Protein AF-A0A2E4QDL2-F1 (afdb_monomer_lite)

Secondary structure (DSSP, 8-state):
---------HHHHHHHHHHHHHHHHHHHHTT-SS-TTHHHHHHHHHHHHHHHHHHHHSPEEEEEE--TT--S-HHHHHHHHHHHHHHH--S-EEEEESSHHHHHHHHHHHHHS-TT----EEE--SS--SSSEEEESSPPS---TTPEEEEESSS------SEEEEEE-S-HHHHHHHHHHHHHHHHTT-EEEEE--HHHHS--

Sequence (204 aa):
MIDTTVRDNSSSRASIFNKYWRSINTLVTLKVSQKNMTYKLYYVIFINKLQSFNELMSKRVDFFIQPDHFEQTFHTFGCHVIAFLFDQTIRPMVVLCTNDDVAKQLDQSLWLFSPHRLIPHDHSNLSQTKTPIRITTQHPESIHSDVLVVNYNNSVFDSTASHVAEIISNQESDKLSARQRYRSYQTSQSTIETHTDVREIIPA

pLDDT: mean 77.86, std 19.93, range [28.34, 97.19]

Foldseek 3Di:
DDDDPPPDCVVVVVVVVVVVVVVVVVVVVVPPPDDPDPVVVVVVVVVVVVVVVVQVQFAAEEEEEEAPPPPDDLLLVVLLQLQLVVVVDPFQEEEAAQDPVSLVVSVVCNPPSDPPDDQFEDADPDPDDPHSYYYYNDDPPADDQRYEYEYNDLDQDDHPHSHYYYRAYPDVVSVVSVVVNVVVSVVRRHHYHYDHDCCSRDPD

Structure (mmCIF, N/CA/C/O backbone):
data_AF-A0A2E4QDL2-F1
#
_entry.id   AF-A0A2E4QDL2-F1
#
loop_
_atom_site.group_PDB
_atom_site.id
_atom_site.type_symbol
_atom_site.label_atom_id
_atom_site.label_alt_id
_atom_site.label_comp_id
_atom_site.label_asym_id
_atom_site.label_entity_id
_atom_site.label_seq_id
_atom_site.pdbx_PDB_ins_code
_atom_site.Cartn_x
_atom_site.Cartn_y
_atom_site.Cartn_z
_atom_site.occupancy
_atom_site.B_iso_or_equiv
_atom_site.auth_seq_id
_atom_site.auth_comp_id
_atom_site.auth_asym_id
_atom_site.auth_atom_id
_atom_site.pdbx_PDB_model_num
ATOM 1 N N . MET A 1 1 ? 34.116 5.218 23.425 1.00 38.69 1 MET A N 1
ATOM 2 C CA . MET A 1 1 ? 34.363 6.474 22.679 1.00 38.69 1 MET A CA 1
ATOM 3 C C . MET A 1 1 ? 34.000 6.164 21.237 1.00 38.69 1 MET A C 1
ATOM 5 O O . MET A 1 1 ? 34.666 5.322 20.668 1.00 38.69 1 MET A O 1
ATOM 9 N N . ILE A 1 2 ? 32.916 6.647 20.636 1.00 30.19 2 ILE A N 1
ATOM 10 C CA . ILE A 1 2 ? 32.249 7.951 20.729 1.00 30.19 2 ILE A CA 1
ATOM 11 C C . ILE A 1 2 ? 30.719 7.765 20.770 1.00 30.19 2 ILE A C 1
ATOM 13 O O . ILE A 1 2 ? 30.180 6.766 20.312 1.00 30.19 2 ILE A O 1
ATOM 17 N N . ASP A 1 3 ? 30.106 8.755 21.403 1.00 28.34 3 ASP A N 1
ATOM 18 C CA . ASP A 1 3 ? 28.723 9.019 21.789 1.00 28.34 3 ASP A CA 1
ATOM 19 C C . ASP A 1 3 ? 27.731 9.129 20.605 1.00 28.34 3 ASP A C 1
ATOM 21 O O . ASP A 1 3 ? 27.995 9.847 19.639 1.00 28.34 3 ASP A O 1
ATOM 25 N N . THR A 1 4 ? 26.573 8.462 20.688 1.00 31.44 4 THR A N 1
ATOM 26 C CA . THR A 1 4 ? 25.417 8.660 19.791 1.00 31.44 4 THR A CA 1
ATOM 27 C C . THR A 1 4 ? 24.292 9.344 20.560 1.00 31.44 4 THR A C 1
ATOM 29 O O . THR A 1 4 ? 23.388 8.692 21.084 1.00 31.44 4 THR A O 1
ATOM 32 N N . THR A 1 5 ? 24.309 10.674 20.602 1.00 32.94 5 THR A N 1
ATOM 33 C CA . THR A 1 5 ? 23.147 11.458 21.027 1.00 32.94 5 THR A CA 1
ATOM 34 C C . THR A 1 5 ? 22.217 11.682 19.836 1.00 32.94 5 THR A C 1
ATOM 36 O O . THR A 1 5 ? 22.291 12.682 19.125 1.00 32.94 5 THR A O 1
ATOM 39 N N . VAL A 1 6 ? 21.290 10.746 19.623 1.00 35.81 6 VAL A N 1
ATOM 40 C CA . VAL A 1 6 ? 20.069 11.031 18.858 1.00 35.81 6 VAL A CA 1
ATOM 41 C C . VAL A 1 6 ? 19.239 11.987 19.714 1.00 35.81 6 VAL A C 1
ATOM 43 O O . VAL A 1 6 ? 18.683 11.606 20.741 1.00 35.81 6 VAL A O 1
ATOM 46 N N . ARG A 1 7 ? 19.216 13.270 19.334 1.00 32.22 7 ARG A N 1
ATOM 47 C CA . ARG A 1 7 ? 18.346 14.277 19.952 1.00 32.22 7 ARG A CA 1
ATOM 48 C C . ARG A 1 7 ? 16.891 13.902 19.693 1.00 32.22 7 ARG A C 1
ATOM 50 O O . ARG A 1 7 ? 16.372 14.083 18.595 1.00 32.22 7 ARG A O 1
ATOM 57 N N . ASP A 1 8 ? 16.253 13.415 20.744 1.00 38.06 8 ASP A N 1
ATOM 58 C CA . ASP A 1 8 ? 14.830 13.136 20.813 1.00 38.06 8 ASP A CA 1
ATOM 59 C C . ASP A 1 8 ? 14.020 14.440 20.666 1.00 38.06 8 ASP A C 1
ATOM 61 O O . ASP A 1 8 ? 13.904 15.257 21.582 1.00 38.06 8 ASP A O 1
ATOM 65 N N . ASN A 1 9 ? 13.505 14.674 19.458 1.00 39.91 9 ASN A N 1
ATOM 66 C CA . ASN A 1 9 ? 12.744 15.874 19.094 1.00 39.91 9 ASN A CA 1
ATOM 67 C C . ASN A 1 9 ? 11.235 15.730 19.410 1.00 39.91 9 ASN A C 1
ATOM 69 O O . ASN A 1 9 ? 10.458 16.666 19.197 1.00 39.91 9 ASN A O 1
ATOM 73 N N . SER A 1 10 ? 10.812 14.571 19.934 1.00 39.09 10 SER A N 1
ATOM 74 C CA . SER A 1 10 ? 9.425 14.274 20.327 1.00 39.09 10 SER A CA 1
ATOM 75 C C . SER A 1 10 ? 9.009 15.021 21.606 1.00 39.09 10 SER A C 1
ATOM 77 O O . SER A 1 10 ? 7.897 15.550 21.701 1.00 39.09 10 SER A O 1
ATOM 79 N N . SER A 1 11 ? 9.957 15.187 22.535 1.00 38.94 11 SER A N 1
ATOM 80 C CA . SER A 1 11 ? 9.822 15.941 23.789 1.00 38.94 11 SER A CA 1
ATOM 81 C C . SER A 1 11 ? 9.494 17.425 23.562 1.00 38.94 11 SER A C 1
ATOM 83 O O . SER A 1 11 ? 8.686 18.021 24.280 1.00 38.94 11 SER A O 1
ATOM 85 N N . SER A 1 12 ? 10.049 18.022 22.502 1.00 45.06 12 SER A N 1
ATOM 86 C CA . SER A 1 12 ? 9.891 19.450 22.207 1.00 45.06 12 SER A CA 1
ATOM 87 C C . SER A 1 12 ? 8.471 19.796 21.736 1.00 45.06 12 SER A C 1
ATOM 89 O O . SER A 1 12 ? 7.871 20.762 22.208 1.00 45.06 12 SER A O 1
ATOM 91 N N . ARG A 1 13 ? 7.865 18.960 20.879 1.00 43.53 13 ARG A N 1
ATOM 92 C CA . ARG A 1 13 ? 6.494 19.171 20.373 1.00 43.53 13 ARG A CA 1
ATOM 93 C C . ARG A 1 13 ? 5.428 18.942 21.442 1.00 43.53 13 ARG A C 1
ATOM 95 O O . ARG A 1 13 ? 4.515 19.757 21.561 1.00 43.53 13 ARG A O 1
ATOM 102 N N . ALA A 1 14 ? 5.579 17.897 22.257 1.00 43.06 14 ALA A N 1
ATOM 103 C CA . ALA A 1 14 ? 4.693 17.644 23.391 1.00 43.06 14 ALA A CA 1
ATOM 104 C C . ALA A 1 14 ? 4.784 18.765 24.443 1.00 43.06 14 ALA A C 1
ATOM 106 O O . ALA A 1 14 ? 3.762 19.212 24.957 1.00 43.06 14 ALA A O 1
ATOM 107 N N . SER A 1 15 ? 5.988 19.284 24.709 1.0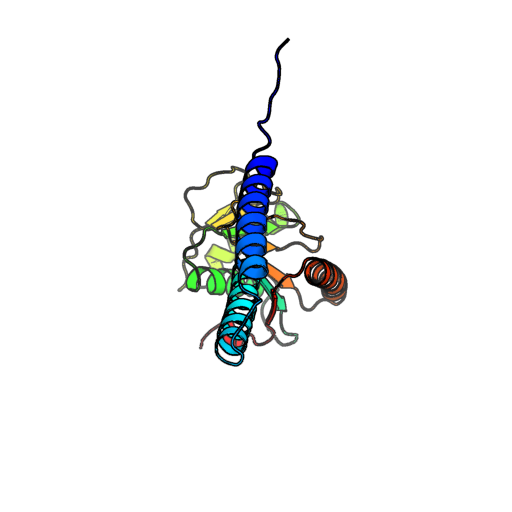0 38.84 15 SER A N 1
ATOM 108 C CA . SER A 1 15 ? 6.226 20.416 25.617 1.00 38.84 15 SER A CA 1
ATOM 109 C C . SER A 1 15 ? 5.580 21.717 25.127 1.00 38.84 15 SER A C 1
ATOM 111 O O . SER A 1 15 ? 4.893 22.399 25.892 1.00 38.84 15 SER A O 1
ATOM 113 N N . ILE A 1 16 ? 5.724 22.037 23.835 1.00 48.47 16 ILE A N 1
ATOM 114 C CA . ILE A 1 16 ? 5.094 23.214 23.223 1.00 48.47 16 ILE A CA 1
ATOM 115 C C . ILE A 1 16 ? 3.567 23.074 23.266 1.00 48.47 16 ILE A C 1
ATOM 117 O O . ILE A 1 16 ? 2.892 23.986 23.740 1.00 48.47 16 ILE A O 1
ATOM 121 N N . PHE A 1 17 ? 3.017 21.921 22.876 1.00 48.84 17 PHE A N 1
ATOM 122 C CA . PHE A 1 17 ? 1.576 21.663 22.925 1.00 48.84 17 PHE A CA 1
ATOM 123 C C . PHE A 1 17 ? 1.017 21.782 24.351 1.00 48.84 17 PHE A C 1
ATOM 125 O O . PHE A 1 17 ? 0.007 22.446 24.568 1.00 48.84 17 PHE A O 1
ATOM 13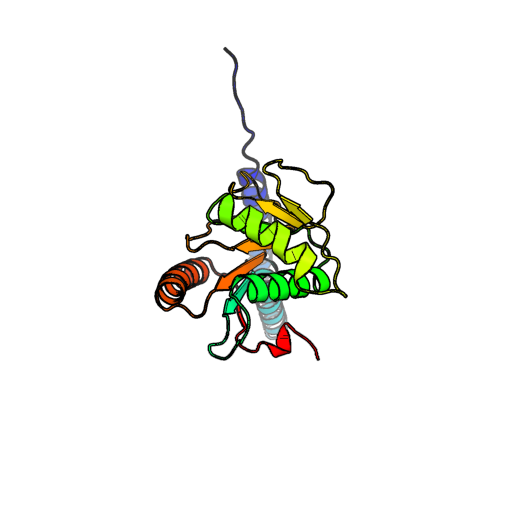2 N N . ASN A 1 18 ? 1.716 21.234 25.349 1.00 45.94 18 ASN A N 1
ATOM 133 C CA . ASN A 1 18 ? 1.300 21.282 26.753 1.00 45.94 18 ASN A CA 1
ATOM 134 C C . ASN A 1 18 ? 1.398 22.707 27.340 1.00 45.94 18 ASN A C 1
ATOM 136 O O . ASN A 1 18 ? 0.554 23.120 28.138 1.00 45.94 18 ASN A O 1
ATOM 140 N N . LYS A 1 19 ? 2.378 23.508 26.896 1.00 44.03 19 LYS A N 1
ATOM 141 C CA . LYS A 1 19 ? 2.501 24.932 27.251 1.00 44.03 19 LYS A CA 1
ATOM 142 C C . LYS A 1 19 ? 1.355 25.761 26.660 1.00 44.03 19 LYS A C 1
ATOM 144 O O . LYS A 1 19 ? 0.732 26.530 27.388 1.00 44.03 19 LYS A O 1
ATOM 149 N N . TYR A 1 20 ? 1.026 25.555 25.384 1.00 49.25 20 TYR A N 1
ATOM 150 C CA . TYR A 1 20 ? -0.114 26.208 24.730 1.00 49.25 20 TYR A CA 1
ATOM 151 C C . TYR A 1 20 ? -1.456 25.775 25.344 1.00 49.25 20 TYR A C 1
ATOM 153 O O . TYR A 1 20 ? -2.298 26.623 25.635 1.00 49.25 20 TYR A O 1
ATOM 161 N N . TRP A 1 21 ? -1.631 24.485 25.641 1.00 47.53 21 TRP A N 1
ATOM 162 C CA . TRP A 1 21 ? -2.839 23.932 26.260 1.00 47.53 21 TRP A CA 1
ATOM 163 C C . TRP A 1 21 ? -3.093 24.483 27.671 1.00 47.53 21 TRP A C 1
ATOM 165 O O . TRP A 1 21 ? -4.219 24.851 28.012 1.00 47.53 21 TRP A O 1
ATOM 175 N N . ARG A 1 22 ? -2.040 24.629 28.486 1.00 44.25 22 ARG A N 1
ATOM 176 C CA . ARG A 1 22 ? -2.130 25.251 29.819 1.00 44.25 22 ARG A CA 1
ATOM 177 C C . ARG A 1 22 ? -2.457 26.742 29.753 1.00 44.25 22 ARG A C 1
ATOM 179 O O . ARG A 1 22 ? -3.252 27.216 30.565 1.00 44.25 22 ARG A O 1
ATOM 186 N N . SER A 1 23 ? -1.914 27.474 28.779 1.00 47.88 23 SER A N 1
ATOM 187 C CA . SER A 1 23 ? -2.257 28.887 28.570 1.00 47.88 23 SER A CA 1
ATOM 188 C C . SER A 1 23 ? -3.707 29.071 28.111 1.00 47.88 23 SER A C 1
ATOM 190 O O . SER A 1 23 ? -4.383 29.972 28.603 1.00 47.88 23 SER A O 1
ATOM 192 N N . ILE A 1 24 ? -4.218 28.187 27.247 1.00 50.59 24 ILE A N 1
ATOM 193 C CA . ILE A 1 24 ? -5.619 28.208 26.801 1.00 50.59 24 ILE A CA 1
ATOM 194 C C . ILE A 1 24 ? -6.565 27.883 27.967 1.00 50.59 24 ILE A C 1
ATOM 196 O O . ILE A 1 24 ? -7.507 28.634 28.206 1.00 50.59 24 ILE A O 1
ATOM 200 N N . ASN A 1 25 ? -6.283 26.845 28.762 1.00 46.19 25 ASN A N 1
ATOM 201 C CA . ASN A 1 25 ? -7.122 26.496 29.916 1.00 46.19 25 ASN A CA 1
ATOM 202 C C . ASN A 1 25 ? -7.128 27.576 31.006 1.00 46.19 25 ASN A C 1
ATOM 204 O O . ASN A 1 25 ? -8.178 27.838 31.593 1.00 46.19 25 ASN A O 1
ATOM 208 N N . THR A 1 26 ? -5.997 28.249 31.243 1.00 43.94 26 THR A N 1
ATOM 209 C CA . THR A 1 26 ? -5.911 29.367 32.203 1.00 43.94 26 THR A CA 1
ATOM 210 C C . THR A 1 26 ? -6.718 30.585 31.730 1.00 43.94 26 THR A C 1
ATOM 212 O O . THR A 1 26 ? -7.398 31.230 32.526 1.00 43.94 26 THR A O 1
ATOM 215 N N . LEU A 1 27 ? -6.716 30.878 30.424 1.00 42.22 27 LEU A N 1
ATOM 216 C CA . LEU A 1 27 ? -7.515 31.968 29.845 1.00 42.22 27 LEU A CA 1
ATOM 217 C C . LEU A 1 27 ? -9.021 31.657 29.822 1.00 42.22 27 LEU A C 1
ATOM 219 O O . LEU A 1 27 ? -9.832 32.569 29.980 1.00 42.22 27 LEU A O 1
ATOM 223 N N . VAL A 1 28 ? -9.397 30.383 29.664 1.00 46.72 28 VAL A N 1
ATOM 224 C CA . VAL A 1 28 ? -10.799 29.932 29.684 1.00 46.72 28 VAL A CA 1
ATOM 225 C C . VAL A 1 28 ? -11.367 29.909 31.108 1.00 46.72 28 VAL A C 1
ATOM 227 O O . VAL A 1 28 ? -12.524 30.270 31.297 1.00 46.72 28 VAL A O 1
ATOM 230 N N . THR A 1 29 ? -10.569 29.568 32.126 1.00 44.66 29 THR A N 1
ATOM 231 C CA . THR A 1 29 ? -11.033 29.535 33.530 1.00 44.66 29 THR A CA 1
ATOM 232 C C . THR A 1 29 ? -11.130 30.918 34.183 1.00 44.66 29 THR A C 1
ATOM 234 O O . THR A 1 29 ? -12.033 31.140 34.989 1.00 44.66 29 THR A O 1
ATOM 237 N N . LEU A 1 30 ? -10.292 31.891 33.803 1.00 40.47 30 LEU A N 1
ATOM 238 C CA . LEU A 1 30 ? -10.286 33.229 34.423 1.00 40.47 30 LEU A CA 1
ATOM 239 C C . LEU A 1 30 ? -11.419 34.178 33.975 1.00 40.47 30 LEU A C 1
ATOM 241 O O . LEU A 1 30 ? -11.526 35.282 34.503 1.00 40.47 30 LEU A O 1
ATOM 245 N N . LYS A 1 31 ? -12.299 33.774 33.049 1.00 41.91 31 LYS A N 1
ATOM 246 C CA . LYS A 1 31 ? -13.436 34.598 32.575 1.00 41.91 31 LYS A CA 1
ATOM 247 C C . LYS A 1 31 ? -14.817 33.952 32.749 1.00 41.91 31 LYS A C 1
ATOM 249 O O . LYS A 1 31 ? -15.776 34.372 32.113 1.00 41.91 31 LYS A O 1
ATOM 254 N N . VAL A 1 32 ? -14.947 32.967 33.644 1.00 47.06 32 VAL A N 1
ATOM 255 C CA . VAL A 1 32 ? -16.237 32.297 33.937 1.00 47.06 32 VAL A CA 1
ATOM 256 C C . VAL A 1 32 ? -17.120 33.091 34.921 1.00 47.06 32 VAL A C 1
ATOM 258 O O . VAL A 1 32 ? -18.265 32.725 35.172 1.00 47.06 32 VAL A O 1
ATOM 261 N N . SER A 1 33 ? -16.664 34.241 35.427 1.00 48.03 33 SER A N 1
ATOM 262 C CA . SER A 1 33 ? -17.523 35.134 36.210 1.00 48.03 33 SER A CA 1
ATOM 263 C C . SER A 1 33 ? -18.179 36.190 35.309 1.00 48.03 33 SER A C 1
ATOM 265 O O . SER A 1 33 ? -17.583 37.212 34.988 1.00 48.03 33 SER A O 1
ATOM 267 N N . GLN A 1 34 ? -19.439 35.915 34.957 1.00 48.53 34 GLN A N 1
ATOM 268 C CA . GLN A 1 34 ? -20.465 36.794 34.368 1.00 48.53 34 GLN A CA 1
ATOM 269 C C . GLN A 1 34 ? -20.678 36.806 32.831 1.00 48.53 34 GLN A C 1
ATOM 271 O O . GLN A 1 34 ? -19.798 37.105 32.028 1.00 48.53 34 GLN A O 1
ATOM 276 N N . LYS A 1 35 ? -21.972 36.627 32.493 1.00 46.16 35 LYS A N 1
ATOM 277 C CA . LYS A 1 35 ? -22.723 36.827 31.229 1.00 46.16 35 LYS A CA 1
ATOM 278 C C . LYS A 1 35 ? -22.873 35.642 30.264 1.00 46.16 35 LYS A C 1
ATOM 280 O O . LYS A 1 35 ? -22.145 35.473 29.299 1.00 46.16 35 LYS A O 1
ATOM 285 N N . ASN A 1 36 ? -23.947 34.893 30.518 1.00 58.47 36 ASN A N 1
ATOM 286 C CA . ASN A 1 36 ? -24.525 33.799 29.740 1.00 58.47 36 ASN A CA 1
ATOM 287 C C . ASN A 1 36 ? -24.893 34.159 28.283 1.00 58.47 36 ASN A C 1
ATOM 289 O O . ASN A 1 36 ? -25.328 35.268 27.989 1.00 58.47 36 ASN A O 1
ATOM 293 N N . MET A 1 37 ? -24.805 33.136 27.422 1.00 46.81 37 MET A N 1
ATOM 294 C CA . MET A 1 37 ? -25.211 33.016 26.007 1.00 46.81 37 MET A CA 1
ATOM 295 C C . MET A 1 37 ? -24.099 33.165 24.953 1.00 46.81 37 MET A C 1
ATOM 297 O O . MET A 1 37 ? -23.938 32.248 24.150 1.00 46.81 37 MET A O 1
ATOM 301 N N . THR A 1 38 ? -23.249 34.196 24.987 1.00 52.22 38 THR A N 1
ATOM 302 C CA . THR A 1 38 ? -22.128 34.309 24.024 1.00 52.22 38 THR A CA 1
ATOM 303 C C . THR A 1 38 ? -21.064 33.231 24.248 1.00 52.22 38 THR A C 1
ATOM 305 O O . THR A 1 38 ? -20.634 32.592 23.292 1.00 52.22 38 THR A O 1
ATOM 308 N N . TYR A 1 39 ? -20.704 32.927 25.500 1.00 56.44 39 TYR A N 1
ATOM 309 C CA . TYR A 1 39 ? -19.729 31.869 25.815 1.00 56.44 39 TYR A CA 1
ATOM 310 C C . TYR A 1 39 ? -20.188 30.471 25.409 1.00 56.44 39 TYR A C 1
ATOM 312 O O . TYR A 1 39 ? -19.356 29.647 25.052 1.00 56.44 39 TYR A O 1
ATOM 320 N N . LYS A 1 40 ? -21.501 30.202 25.416 1.00 56.53 40 LYS A N 1
ATOM 321 C CA . LYS A 1 40 ? -22.041 28.910 24.973 1.00 56.53 40 LYS A CA 1
ATOM 322 C C . LYS A 1 40 ? -21.824 28.728 23.469 1.00 56.53 40 LYS A C 1
ATOM 324 O O . LYS A 1 40 ? -21.422 27.652 23.044 1.00 56.53 40 LYS A O 1
ATOM 329 N N . LEU A 1 41 ? -22.000 29.796 22.686 1.00 55.09 41 LEU A N 1
ATOM 330 C CA . LEU A 1 41 ? -21.714 29.794 21.252 1.00 55.09 41 LEU A CA 1
ATOM 331 C C . LEU A 1 41 ? -20.205 29.695 20.970 1.00 55.09 41 LEU A C 1
ATOM 333 O O . LEU A 1 41 ? -19.799 28.857 20.172 1.00 55.09 41 LEU A O 1
ATOM 337 N N . TYR A 1 42 ? -19.361 30.465 21.671 1.00 64.75 42 TYR A N 1
ATOM 338 C CA . TYR A 1 42 ? -17.899 30.359 21.538 1.00 64.75 42 TYR A CA 1
ATOM 339 C C . TYR A 1 42 ? -17.366 28.981 21.944 1.00 64.75 42 TYR A C 1
ATOM 341 O O . TYR A 1 42 ? -16.477 28.465 21.277 1.00 64.75 42 TYR A O 1
ATOM 349 N N . TYR A 1 43 ? -17.916 28.371 22.996 1.00 65.31 43 TYR A N 1
ATOM 350 C CA . TYR A 1 43 ? -17.536 27.035 23.449 1.00 65.31 43 TYR A CA 1
ATOM 351 C C . TYR A 1 43 ? -17.929 25.962 22.433 1.00 65.31 43 TYR A C 1
ATOM 353 O O . TYR A 1 43 ? -17.101 25.131 22.089 1.00 65.31 43 TYR A O 1
ATOM 361 N N . VAL A 1 44 ? -19.147 26.013 21.882 1.00 67.81 44 VAL A N 1
ATOM 362 C CA . VAL A 1 44 ? -19.577 25.080 20.826 1.00 67.81 44 VAL A CA 1
ATOM 363 C C . VAL A 1 44 ? -18.724 25.245 19.564 1.00 67.81 44 VAL A C 1
ATOM 365 O O . VAL A 1 44 ? -18.251 24.253 19.020 1.00 67.81 44 VAL A O 1
ATOM 368 N N . ILE A 1 45 ? -18.448 26.481 19.134 1.00 66.62 45 ILE A N 1
ATOM 369 C CA . ILE A 1 45 ? -17.545 26.744 18.001 1.00 66.62 45 ILE A CA 1
ATOM 370 C C . ILE A 1 45 ? -16.132 26.229 18.303 1.00 66.62 45 ILE A C 1
ATOM 372 O O . ILE A 1 45 ? -15.504 25.646 17.428 1.00 66.62 45 ILE A O 1
ATOM 376 N N . PHE A 1 46 ? -15.629 26.412 19.525 1.00 71.88 46 PHE A N 1
ATOM 377 C CA . PHE A 1 46 ? -14.307 25.944 19.939 1.00 71.88 46 PHE A CA 1
ATOM 378 C C . PHE A 1 46 ? -14.214 24.415 19.990 1.00 71.88 46 PHE A C 1
ATOM 380 O O . PHE A 1 46 ? -13.242 23.871 19.481 1.00 71.88 46 PHE A O 1
ATOM 387 N N . ILE A 1 47 ? -15.222 23.722 20.528 1.00 70.19 47 ILE A N 1
ATOM 388 C CA . ILE A 1 47 ? -15.296 22.254 20.529 1.00 70.19 47 ILE A CA 1
ATOM 389 C C . ILE A 1 47 ? -15.401 21.717 19.102 1.00 70.19 47 ILE A C 1
ATOM 391 O O . ILE A 1 47 ? -14.633 20.831 18.747 1.00 70.19 47 ILE A O 1
ATOM 395 N N . ASN A 1 48 ? -16.249 22.302 18.253 1.00 64.88 48 ASN A N 1
ATOM 396 C CA . ASN A 1 48 ? -16.331 21.912 16.844 1.00 64.88 48 ASN A CA 1
ATOM 397 C C . ASN A 1 48 ? -15.000 22.155 16.124 1.00 64.88 48 ASN A C 1
ATOM 399 O O . ASN A 1 48 ? -14.535 21.299 15.386 1.00 64.88 48 ASN A O 1
ATOM 403 N N . LYS A 1 49 ? -14.335 23.286 16.386 1.00 58.62 49 LYS A N 1
ATOM 404 C CA . LYS A 1 49 ? -13.031 23.601 15.791 1.00 58.62 49 LYS A CA 1
ATOM 405 C C . LYS A 1 49 ? -11.922 22.683 16.307 1.00 58.62 49 LYS A C 1
ATOM 407 O O . LYS A 1 49 ? -11.036 22.345 15.536 1.00 58.62 49 LYS A O 1
ATOM 412 N N . LEU A 1 50 ? -11.974 22.261 17.571 1.00 63.81 50 LEU A N 1
ATOM 413 C CA . LEU A 1 50 ? -11.084 21.245 18.141 1.00 63.81 50 LEU A CA 1
ATOM 414 C C . LEU A 1 50 ? -11.346 19.858 17.554 1.00 63.81 50 LEU A C 1
ATOM 416 O O . LEU A 1 50 ? -10.397 19.130 17.295 1.00 63.81 50 LEU A O 1
ATOM 420 N N . GLN A 1 51 ? -12.606 19.501 17.322 1.00 59.47 51 GLN A N 1
ATOM 421 C CA . GLN A 1 51 ? -12.979 18.222 16.731 1.00 59.47 51 GLN A CA 1
ATOM 422 C C . GLN A 1 51 ? -12.572 18.157 15.256 1.00 59.47 51 GLN A C 1
ATOM 424 O O . GLN A 1 51 ? -11.866 17.230 14.879 1.00 59.47 51 GLN A O 1
ATOM 429 N N . SER A 1 52 ? -12.854 19.201 14.470 1.00 55.94 52 SER A N 1
ATOM 430 C CA . SER A 1 52 ? -12.342 19.338 13.100 1.00 55.94 52 SER A CA 1
ATOM 431 C C . SER A 1 52 ? -10.813 19.396 13.049 1.00 55.94 52 SER A C 1
ATOM 433 O O . SER A 1 52 ? -10.208 18.895 12.109 1.00 55.94 52 SER A O 1
ATOM 435 N N . PHE A 1 53 ? -10.157 19.993 14.051 1.00 59.03 53 PHE A N 1
ATOM 436 C CA . PHE A 1 53 ? -8.695 19.992 14.141 1.00 59.03 53 PHE A CA 1
ATOM 437 C C . PHE A 1 53 ? -8.136 18.598 14.457 1.00 59.03 53 PHE A C 1
ATOM 439 O O . PHE A 1 53 ? -7.137 18.202 13.864 1.00 59.03 53 PHE A O 1
ATOM 446 N N . ASN A 1 54 ? -8.784 17.838 15.343 1.00 56.84 54 ASN A N 1
ATOM 447 C CA . ASN A 1 54 ? -8.420 16.450 15.624 1.00 56.84 54 ASN A CA 1
ATOM 448 C C . ASN A 1 54 ? -8.658 15.545 14.409 1.00 56.84 54 ASN A C 1
ATOM 450 O O . ASN A 1 54 ? -7.823 14.693 14.133 1.00 56.84 54 ASN A O 1
ATOM 454 N N . GLU A 1 55 ? -9.729 15.766 13.644 1.00 55.25 55 GLU A N 1
ATOM 455 C CA . GLU A 1 55 ? -9.970 15.087 12.364 1.00 55.25 55 GLU A CA 1
ATOM 456 C C . GLU A 1 55 ? -8.864 15.410 11.348 1.00 55.25 55 GLU A C 1
ATOM 458 O O . GLU A 1 55 ? -8.319 14.497 10.732 1.00 55.25 55 GLU A O 1
ATOM 463 N N . LEU A 1 56 ? -8.437 16.677 11.253 1.00 57.47 56 LEU A N 1
ATOM 464 C CA . LEU A 1 56 ? -7.342 17.116 10.374 1.00 57.47 56 LEU A CA 1
ATOM 465 C C . LEU A 1 56 ? -5.960 16.555 10.773 1.00 57.47 56 LEU A C 1
ATOM 467 O O . LEU A 1 56 ? -5.035 16.562 9.963 1.00 57.47 56 LEU A O 1
ATOM 471 N N . MET A 1 57 ? -5.806 16.113 12.024 1.00 65.50 57 MET A N 1
ATOM 472 C CA . MET A 1 57 ? -4.577 15.518 12.567 1.00 65.50 57 MET A CA 1
ATOM 473 C C . MET A 1 57 ? -4.673 13.993 12.716 1.00 65.50 57 MET A C 1
ATOM 475 O O . MET A 1 57 ? -3.698 13.356 13.120 1.00 65.50 57 MET A O 1
ATOM 479 N N . SER A 1 58 ? -5.834 13.406 12.412 1.00 79.50 58 SER A N 1
ATOM 480 C CA . SER A 1 58 ? -6.060 11.966 12.502 1.00 79.50 58 SER A CA 1
ATOM 481 C C . SER A 1 58 ? -5.423 11.247 11.317 1.00 79.50 58 SER A C 1
ATOM 483 O O . SER A 1 58 ? -5.419 11.738 10.188 1.00 79.50 58 SER A O 1
ATOM 485 N N . LYS A 1 59 ? -4.867 10.063 11.575 1.00 87.81 59 LYS A N 1
ATOM 486 C CA . LYS A 1 59 ? -4.355 9.189 10.518 1.00 87.81 59 LYS A CA 1
ATOM 487 C C . LYS A 1 59 ? -5.526 8.720 9.655 1.00 87.81 59 LYS A C 1
ATOM 489 O O . LYS A 1 59 ? -6.438 8.095 10.189 1.00 87.81 59 LYS A O 1
ATOM 494 N N . ARG A 1 60 ? -5.481 8.986 8.352 1.00 92.19 60 ARG A N 1
ATOM 495 C CA . ARG A 1 60 ? -6.431 8.458 7.369 1.0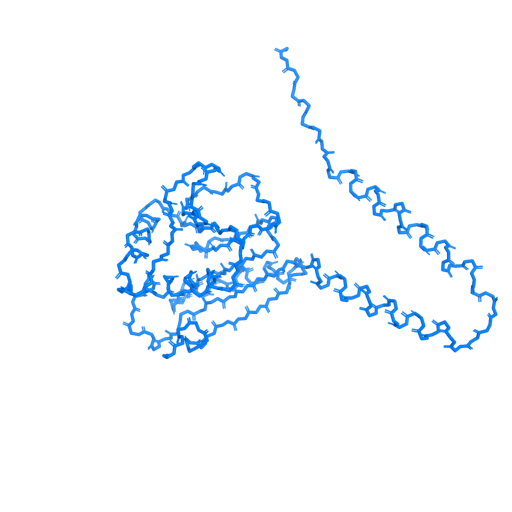0 92.19 60 ARG A CA 1
ATOM 496 C C . ARG A 1 60 ? -5.998 7.071 6.909 1.00 92.19 60 ARG A C 1
ATOM 498 O O . ARG A 1 60 ? -4.824 6.867 6.594 1.00 92.19 60 ARG A O 1
ATOM 505 N N . VAL A 1 61 ? -6.936 6.135 6.839 1.00 94.31 61 VAL A N 1
ATOM 506 C CA . VAL A 1 61 ? -6.707 4.786 6.321 1.00 94.31 61 VAL A CA 1
ATOM 507 C C . VAL A 1 61 ? -7.816 4.393 5.351 1.00 94.31 61 VAL A C 1
ATOM 509 O O . VAL A 1 61 ? -8.970 4.276 5.747 1.00 94.31 61 VAL A O 1
ATOM 512 N N . ASP A 1 62 ? -7.458 4.133 4.100 1.00 95.81 62 ASP A N 1
ATOM 513 C CA . ASP A 1 62 ? -8.400 3.710 3.064 1.00 95.81 62 ASP A CA 1
ATOM 514 C C . ASP A 1 62 ? -8.225 2.213 2.784 1.00 95.81 62 ASP A C 1
ATOM 516 O O . ASP A 1 62 ? -7.127 1.758 2.471 1.00 95.81 62 ASP A O 1
ATOM 520 N N . PHE A 1 63 ? -9.298 1.432 2.901 1.00 96.75 63 PHE A N 1
ATOM 521 C CA . PHE A 1 63 ? -9.314 -0.002 2.608 1.00 96.75 63 PHE A CA 1
ATOM 522 C C . PHE A 1 63 ? -9.871 -0.244 1.204 1.00 96.75 63 PHE A C 1
ATOM 524 O O . PHE A 1 63 ? -11.076 -0.135 1.001 1.00 96.75 63 PHE A O 1
ATOM 531 N N . PHE A 1 64 ? -9.025 -0.615 0.248 1.00 97.19 64 PHE A N 1
ATOM 532 C CA . PHE A 1 64 ? -9.419 -1.001 -1.107 1.00 97.19 64 PHE A CA 1
ATOM 533 C C . PHE A 1 64 ? -9.550 -2.518 -1.196 1.00 97.19 64 PHE A C 1
ATOM 535 O O . PHE A 1 64 ? -8.555 -3.242 -1.156 1.00 97.19 64 PHE A O 1
ATOM 542 N N . ILE A 1 65 ? -10.780 -3.009 -1.318 1.00 95.88 65 ILE A N 1
ATOM 543 C CA . ILE A 1 65 ? -11.070 -4.443 -1.361 1.00 95.88 65 ILE A CA 1
ATOM 544 C C . ILE A 1 65 ? -11.384 -4.833 -2.801 1.00 95.88 65 ILE A C 1
ATOM 546 O O . ILE A 1 65 ? -12.318 -4.300 -3.400 1.00 95.88 65 ILE A O 1
ATOM 550 N N . GLN A 1 66 ? -10.629 -5.789 -3.341 1.00 95.06 66 GLN A N 1
ATOM 551 C CA . GLN A 1 66 ? -10.884 -6.357 -4.659 1.00 95.06 66 GLN A CA 1
ATOM 552 C C . GLN A 1 66 ? -12.285 -6.987 -4.683 1.00 95.06 66 GLN A C 1
ATOM 554 O O . GLN A 1 66 ? -12.553 -7.893 -3.885 1.00 95.06 66 GLN A O 1
ATOM 559 N N . PRO A 1 67 ? -13.174 -6.570 -5.601 1.00 93.00 67 PRO A N 1
ATOM 560 C CA . PRO A 1 67 ? -14.495 -7.177 -5.703 1.00 93.00 67 PRO A CA 1
ATOM 561 C C . PRO A 1 67 ? -14.430 -8.614 -6.200 1.00 93.00 67 PRO A C 1
ATOM 563 O O . PRO A 1 67 ? -13.577 -8.970 -7.013 1.00 93.00 67 PRO A O 1
ATOM 566 N N . ASP A 1 68 ? -15.392 -9.427 -5.772 1.00 88.75 68 ASP A N 1
ATOM 567 C CA . ASP A 1 68 ? -15.447 -10.842 -6.149 1.00 88.75 68 ASP A CA 1
ATOM 568 C C . ASP A 1 68 ? -15.635 -11.034 -7.670 1.00 88.75 68 ASP A C 1
ATOM 570 O O . ASP A 1 68 ? -15.125 -11.996 -8.234 1.00 88.75 68 ASP A O 1
ATOM 574 N N . HIS A 1 69 ? -16.301 -10.089 -8.347 1.00 86.50 69 HIS A N 1
ATOM 575 C CA . HIS A 1 69 ? -16.536 -10.093 -9.800 1.00 86.50 69 HIS A CA 1
ATOM 576 C C . HIS A 1 69 ? -15.475 -9.326 -10.608 1.00 86.50 69 HIS A C 1
ATOM 578 O O . HIS A 1 69 ? -15.713 -8.959 -11.758 1.00 86.50 69 HIS A O 1
ATOM 584 N N . PHE A 1 70 ? -14.320 -9.017 -10.016 1.00 86.50 70 PHE A N 1
ATOM 585 C CA . PHE A 1 70 ? -13.237 -8.375 -10.751 1.00 86.50 70 PHE A CA 1
ATOM 586 C C . PHE A 1 70 ? -12.487 -9.415 -11.595 1.00 86.50 70 PHE A C 1
ATOM 588 O O . PHE A 1 70 ? -11.742 -10.231 -11.061 1.00 86.50 70 PHE A O 1
ATOM 595 N N . GLU A 1 71 ? -12.691 -9.370 -12.913 1.00 85.81 71 GLU A N 1
ATOM 596 C CA . GLU A 1 71 ? -12.181 -10.355 -13.887 1.00 85.81 71 GLU A CA 1
ATOM 597 C C . GLU A 1 71 ? -10.645 -10.427 -13.975 1.00 85.81 71 GLU A C 1
ATOM 599 O O . GLU A 1 71 ? -10.082 -11.417 -14.441 1.00 85.81 71 GLU A O 1
ATOM 604 N N . GLN A 1 72 ? -9.942 -9.369 -13.562 1.00 88.56 72 GLN A N 1
ATOM 605 C CA . GLN A 1 72 ? -8.484 -9.301 -13.648 1.00 88.56 72 GLN A CA 1
ATOM 606 C C . GLN A 1 72 ? -7.814 -9.768 -12.348 1.00 88.56 72 GLN A C 1
ATOM 608 O O . GLN A 1 72 ? -8.430 -9.916 -11.293 1.00 88.56 72 GLN A O 1
ATOM 613 N N . THR A 1 73 ? -6.505 -9.999 -12.425 1.00 92.00 73 THR A N 1
ATOM 614 C CA . THR A 1 73 ? -5.720 -10.482 -11.283 1.00 92.00 73 THR A CA 1
ATOM 615 C C . THR A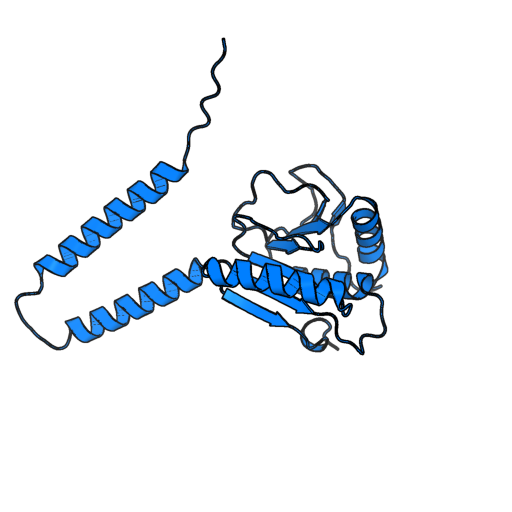 1 73 ? -5.668 -9.461 -10.141 1.00 92.00 73 THR A C 1
ATOM 617 O O . THR A 1 73 ? -5.830 -8.257 -10.357 1.00 92.00 73 THR A O 1
ATOM 620 N N . PHE A 1 74 ? -5.339 -9.928 -8.932 1.00 92.62 74 PHE A N 1
ATOM 621 C CA . PHE A 1 74 ? -5.059 -9.051 -7.790 1.00 92.62 74 PHE A CA 1
ATOM 622 C C . PHE A 1 74 ? -3.960 -8.020 -8.097 1.00 92.62 74 PHE A C 1
ATOM 624 O O . PHE A 1 74 ? -4.096 -6.859 -7.730 1.00 92.62 74 PHE A O 1
ATOM 631 N N . HIS A 1 75 ? -2.914 -8.403 -8.842 1.00 93.50 75 HIS A N 1
ATOM 632 C CA . HIS A 1 75 ? -1.874 -7.463 -9.274 1.00 93.50 75 HIS A CA 1
ATOM 633 C C . HIS A 1 75 ? -2.434 -6.348 -10.147 1.00 93.50 75 HIS A C 1
ATOM 635 O O . HIS A 1 75 ? -2.117 -5.181 -9.935 1.00 93.50 75 HIS A O 1
ATOM 641 N N . THR A 1 76 ? -3.315 -6.689 -11.085 1.00 93.69 76 THR A N 1
ATOM 642 C CA . THR A 1 76 ? -3.959 -5.690 -11.936 1.00 93.69 76 THR A CA 1
ATOM 643 C C . THR A 1 76 ? -4.862 -4.763 -11.122 1.00 93.69 76 THR A C 1
ATOM 645 O O . THR A 1 76 ? -4.832 -3.554 -11.334 1.00 93.69 76 THR A O 1
ATOM 648 N N . PHE A 1 77 ? -5.606 -5.296 -10.146 1.00 95.12 77 PHE A N 1
ATOM 649 C CA . PHE A 1 77 ? -6.366 -4.478 -9.194 1.00 95.12 77 PHE A CA 1
ATOM 650 C C . PHE A 1 77 ? -5.451 -3.518 -8.420 1.00 95.12 77 PHE A C 1
ATOM 652 O O . PHE A 1 77 ? -5.721 -2.319 -8.365 1.00 95.12 77 PHE A O 1
ATOM 659 N N . GLY A 1 78 ? -4.328 -4.023 -7.903 1.00 96.06 78 GLY A N 1
ATOM 660 C CA . GLY A 1 78 ? -3.301 -3.227 -7.238 1.00 96.06 78 GLY A CA 1
ATOM 661 C C . GLY A 1 78 ? -2.788 -2.076 -8.102 1.00 96.06 78 GLY A C 1
ATOM 662 O O . GLY A 1 78 ? -2.716 -0.942 -7.630 1.00 96.06 78 GLY A O 1
ATOM 663 N N . CYS A 1 79 ? -2.505 -2.330 -9.382 1.00 96.00 79 CYS A N 1
ATOM 664 C CA . CYS A 1 79 ? -2.100 -1.289 -10.325 1.00 96.00 79 CYS A CA 1
ATOM 665 C C . CYS A 1 79 ? -3.169 -0.201 -10.492 1.00 96.00 79 CYS A C 1
ATOM 667 O O . CYS A 1 79 ? -2.833 0.982 -10.468 1.00 96.00 79 CYS A O 1
ATOM 669 N N . HIS A 1 80 ? -4.447 -0.576 -10.614 1.00 95.12 80 HIS A N 1
ATOM 670 C CA . HIS A 1 80 ? -5.543 0.395 -10.725 1.00 95.12 80 HIS A CA 1
ATOM 671 C C . HIS A 1 80 ? -5.686 1.253 -9.473 1.00 95.12 80 HIS A C 1
ATOM 673 O O . HIS A 1 80 ? -5.831 2.466 -9.596 1.00 95.12 80 HIS A O 1
ATOM 679 N N . VAL A 1 81 ? -5.585 0.657 -8.283 1.00 96.62 81 VAL A N 1
ATOM 680 C CA . VAL A 1 81 ? -5.626 1.401 -7.015 1.00 96.62 81 VAL A CA 1
ATOM 681 C C . VAL A 1 81 ? -4.442 2.360 -6.905 1.00 96.62 81 VAL A C 1
ATOM 683 O O . VAL A 1 81 ? -4.633 3.530 -6.585 1.00 96.62 81 VAL A O 1
ATOM 686 N N . ILE A 1 82 ? -3.224 1.908 -7.211 1.00 96.94 82 ILE A N 1
ATOM 687 C CA . ILE A 1 82 ? -2.027 2.763 -7.172 1.00 96.94 82 ILE A CA 1
ATOM 688 C C . ILE A 1 82 ? -2.156 3.919 -8.169 1.00 96.94 82 ILE A C 1
ATOM 690 O O . ILE A 1 82 ? -1.839 5.055 -7.827 1.00 96.94 82 ILE A O 1
ATOM 694 N N . ALA A 1 83 ? -2.650 3.653 -9.378 1.00 95.31 83 ALA A N 1
ATOM 695 C CA . ALA A 1 83 ? -2.870 4.681 -10.388 1.00 95.31 83 ALA A CA 1
ATOM 696 C C . ALA A 1 83 ? -3.971 5.672 -9.983 1.00 95.31 83 ALA A C 1
ATOM 698 O O . ALA A 1 83 ? -3.817 6.874 -10.169 1.00 95.31 83 ALA A O 1
ATOM 699 N N . PHE A 1 84 ? -5.064 5.183 -9.394 1.00 94.81 84 PHE A N 1
ATOM 700 C CA . PHE A 1 84 ? -6.108 6.027 -8.820 1.00 94.81 84 PHE A CA 1
ATOM 701 C C . PHE A 1 84 ? -5.533 6.950 -7.744 1.00 94.81 84 PHE A C 1
ATOM 703 O O . PHE A 1 84 ? -5.683 8.163 -7.839 1.00 94.81 84 PHE A O 1
ATOM 710 N N . LEU A 1 85 ? -4.813 6.399 -6.765 1.00 95.25 85 LEU A N 1
ATOM 711 C CA . LEU A 1 85 ? -4.198 7.179 -5.691 1.00 95.25 85 LEU A CA 1
ATOM 712 C C . LEU A 1 85 ? -3.199 8.207 -6.230 1.00 95.25 85 LEU A C 1
ATOM 714 O O . LEU A 1 85 ? -3.216 9.346 -5.768 1.00 95.25 85 LEU A O 1
ATOM 718 N N . PHE A 1 86 ? -2.381 7.828 -7.219 1.00 94.38 86 PHE A N 1
ATOM 719 C CA . PHE A 1 86 ? -1.425 8.721 -7.877 1.00 94.38 86 PHE A CA 1
ATOM 720 C C . PHE A 1 86 ? -2.105 9.952 -8.483 1.00 94.38 86 PHE A C 1
ATOM 722 O O . PHE A 1 86 ? -1.619 11.064 -8.304 1.00 94.38 86 PHE A O 1
ATOM 729 N N . ASP A 1 87 ? -3.254 9.777 -9.134 1.00 92.12 87 ASP A N 1
ATOM 730 C CA . ASP A 1 87 ? -3.978 10.891 -9.754 1.00 92.12 87 ASP A CA 1
ATOM 731 C C . ASP A 1 87 ? -4.669 11.801 -8.723 1.00 92.12 87 ASP A C 1
ATOM 733 O O . ASP A 1 87 ? -4.911 12.977 -8.994 1.00 92.12 87 ASP A O 1
ATOM 737 N N . GLN A 1 88 ? -4.987 11.280 -7.532 1.00 89.56 88 GLN A N 1
ATOM 738 C CA . GLN A 1 88 ? -5.675 12.026 -6.471 1.00 89.56 88 GLN A CA 1
ATOM 739 C C . GLN A 1 88 ? -4.726 12.806 -5.549 1.00 89.56 88 GLN A C 1
ATOM 741 O O . GLN A 1 88 ? -5.186 13.581 -4.705 1.00 89.56 88 GLN A O 1
ATOM 746 N N . THR A 1 89 ? -3.410 12.604 -5.652 1.00 87.81 89 THR A N 1
ATOM 747 C CA . THR A 1 89 ? -2.455 13.166 -4.694 1.00 87.81 89 THR A CA 1
ATOM 748 C C . THR A 1 89 ? -1.180 13.680 -5.344 1.00 87.81 89 THR A C 1
ATOM 750 O O . THR A 1 89 ? -0.650 13.111 -6.285 1.00 87.81 89 THR A O 1
ATOM 753 N N . ILE A 1 90 ? -0.625 14.747 -4.773 1.00 87.25 90 ILE A N 1
ATOM 754 C CA . ILE A 1 90 ? 0.726 15.234 -5.100 1.00 87.25 90 ILE A CA 1
ATOM 755 C C . ILE A 1 90 ? 1.798 14.643 -4.173 1.00 87.25 90 ILE A C 1
ATOM 757 O O . ILE A 1 90 ? 2.973 14.998 -4.265 1.00 87.25 90 ILE A O 1
ATOM 761 N N . ARG A 1 91 ? 1.385 13.807 -3.215 1.00 88.81 91 ARG A N 1
ATOM 762 C CA . ARG A 1 91 ? 2.259 13.254 -2.180 1.00 88.81 91 ARG A CA 1
ATOM 763 C C . ARG A 1 91 ? 3.161 12.162 -2.756 1.00 88.81 91 ARG A C 1
ATOM 765 O O . ARG A 1 91 ? 2.694 11.373 -3.578 1.00 88.81 91 ARG A O 1
ATOM 772 N N . PRO A 1 92 ? 4.413 12.048 -2.281 1.00 91.88 92 PRO A N 1
ATOM 773 C CA . PRO A 1 92 ? 5.219 10.872 -2.568 1.00 91.88 92 PRO A CA 1
ATOM 774 C C . PRO A 1 92 ? 4.527 9.623 -2.014 1.00 91.88 92 PRO A C 1
ATOM 776 O O . PRO A 1 92 ? 3.947 9.651 -0.922 1.00 91.88 92 PRO A O 1
ATOM 779 N N . MET A 1 93 ? 4.608 8.527 -2.764 1.00 93.75 93 MET A N 1
ATOM 780 C CA . MET A 1 93 ? 4.013 7.252 -2.387 1.00 93.75 93 MET A CA 1
ATOM 781 C C . MET A 1 93 ? 5.079 6.193 -2.148 1.00 93.75 93 MET A C 1
ATOM 783 O O . MET A 1 93 ? 6.055 6.072 -2.890 1.00 93.75 93 MET A O 1
ATOM 787 N N . VAL A 1 94 ? 4.856 5.385 -1.118 1.00 94.00 94 VAL A N 1
ATOM 788 C CA . VAL A 1 94 ? 5.662 4.200 -0.829 1.00 94.00 94 VAL A CA 1
ATOM 789 C C . VAL A 1 94 ? 4.748 2.991 -0.869 1.00 94.00 94 VAL A C 1
ATOM 791 O O . VAL A 1 94 ? 3.824 2.902 -0.068 1.00 94.00 94 VAL A O 1
ATOM 794 N N . VAL A 1 95 ? 5.020 2.060 -1.777 1.00 95.25 95 VAL A N 1
ATOM 795 C CA . VAL A 1 95 ? 4.328 0.777 -1.853 1.00 95.25 95 VAL A CA 1
ATOM 796 C C . VAL A 1 95 ? 5.159 -0.266 -1.121 1.00 95.25 95 VAL A C 1
ATOM 798 O O . VAL A 1 95 ? 6.250 -0.626 -1.566 1.00 95.25 95 VAL A O 1
ATOM 801 N N . LEU A 1 96 ? 4.651 -0.726 0.019 1.00 94.50 96 LEU A N 1
ATOM 802 C CA . LEU A 1 96 ? 5.303 -1.721 0.857 1.00 94.50 96 LEU A CA 1
ATOM 803 C C . LEU A 1 96 ? 4.807 -3.120 0.484 1.00 94.50 96 LEU A C 1
ATOM 805 O O . LEU A 1 96 ? 3.670 -3.479 0.778 1.00 94.50 96 LEU A O 1
ATOM 809 N N . CYS A 1 97 ? 5.667 -3.906 -0.151 1.00 94.81 97 CYS A N 1
ATOM 810 C CA . CYS A 1 97 ? 5.379 -5.269 -0.584 1.00 94.81 97 CYS A CA 1
ATOM 811 C C . CYS A 1 97 ? 5.844 -6.302 0.447 1.00 94.81 97 CYS A C 1
ATOM 813 O O . CYS A 1 97 ? 6.803 -6.084 1.187 1.00 94.81 97 CYS A O 1
ATOM 815 N N . THR A 1 98 ? 5.203 -7.470 0.441 1.00 92.38 98 THR A N 1
ATOM 816 C CA . THR A 1 98 ? 5.544 -8.592 1.331 1.00 92.38 98 THR A CA 1
ATOM 817 C C . THR A 1 98 ? 6.961 -9.123 1.126 1.00 92.38 98 THR A C 1
ATOM 819 O O . THR A 1 98 ? 7.628 -9.503 2.086 1.00 92.38 98 THR A O 1
ATOM 822 N N . ASN A 1 99 ? 7.417 -9.201 -0.126 1.00 93.44 99 ASN A N 1
ATOM 823 C CA . ASN A 1 99 ? 8.736 -9.709 -0.492 1.00 93.44 99 ASN A CA 1
ATOM 824 C C . ASN A 1 99 ? 9.175 -9.172 -1.866 1.00 93.44 99 ASN A C 1
ATOM 826 O O . ASN A 1 99 ? 8.413 -8.493 -2.558 1.00 93.44 99 ASN A O 1
ATOM 830 N N . ASP A 1 100 ? 10.424 -9.466 -2.225 1.00 94.06 100 ASP A N 1
ATOM 831 C CA . ASP A 1 100 ? 11.089 -8.921 -3.414 1.00 94.06 100 ASP A CA 1
ATOM 832 C C . ASP A 1 100 ? 10.464 -9.439 -4.718 1.00 94.06 100 ASP A C 1
ATOM 834 O O . ASP A 1 100 ? 10.369 -8.702 -5.698 1.00 94.06 100 ASP A O 1
ATOM 838 N N . ASP A 1 101 ? 9.955 -10.673 -4.714 1.00 94.75 101 ASP A N 1
ATOM 839 C CA . ASP A 1 101 ? 9.272 -11.256 -5.870 1.00 94.75 101 ASP A CA 1
ATOM 840 C C . ASP A 1 101 ? 7.963 -10.514 -6.168 1.00 94.75 101 ASP A C 1
ATOM 842 O O . ASP A 1 101 ? 7.711 -10.137 -7.313 1.00 94.75 101 ASP A O 1
ATOM 846 N N . VAL A 1 102 ? 7.161 -10.228 -5.136 1.00 94.69 102 VAL A N 1
ATOM 847 C CA . VAL A 1 102 ? 5.935 -9.422 -5.264 1.00 94.69 102 VAL A CA 1
ATOM 848 C C . VAL A 1 102 ? 6.268 -7.997 -5.707 1.00 94.69 102 VAL A C 1
ATOM 850 O O . VAL A 1 102 ? 5.585 -7.465 -6.581 1.00 94.69 102 VAL A O 1
ATOM 853 N N . ALA A 1 103 ? 7.325 -7.391 -5.156 1.00 95.44 103 ALA A N 1
ATOM 854 C CA . ALA A 1 103 ? 7.763 -6.049 -5.539 1.00 95.44 103 ALA A CA 1
ATOM 855 C C . ALA A 1 103 ? 8.148 -5.973 -7.026 1.00 95.44 103 ALA A C 1
ATOM 857 O O . ALA A 1 103 ? 7.671 -5.091 -7.737 1.00 95.44 103 ALA A O 1
ATOM 858 N N . LYS A 1 104 ? 8.937 -6.935 -7.521 1.00 95.38 104 LYS A N 1
ATOM 859 C CA . LYS A 1 104 ? 9.324 -7.035 -8.940 1.00 95.38 104 LYS A CA 1
ATOM 860 C C . LYS A 1 104 ? 8.134 -7.276 -9.861 1.00 95.38 104 LYS A C 1
ATOM 862 O O . LYS A 1 104 ? 8.056 -6.679 -10.931 1.00 95.38 104 LYS A O 1
ATOM 867 N N . GLN A 1 105 ? 7.212 -8.152 -9.465 1.00 95.00 105 GLN A N 1
ATOM 868 C CA . GLN A 1 105 ? 6.000 -8.408 -10.244 1.00 95.00 105 GLN A CA 1
ATOM 869 C C . GLN A 1 105 ? 5.123 -7.160 -10.336 1.00 95.00 105 GLN A C 1
ATOM 871 O O . GLN A 1 105 ? 4.580 -6.868 -11.402 1.00 95.00 105 GLN A O 1
ATOM 876 N N . LEU A 1 106 ? 4.996 -6.412 -9.238 1.00 96.44 106 LEU A N 1
ATOM 877 C CA . LEU A 1 106 ? 4.227 -5.176 -9.210 1.00 96.44 106 LEU A CA 1
ATOM 878 C C . LEU A 1 106 ? 4.879 -4.072 -10.053 1.00 96.44 106 LEU A C 1
ATOM 880 O O . LEU A 1 106 ? 4.173 -3.427 -10.822 1.00 96.44 106 LEU A O 1
ATOM 884 N N . ASP A 1 107 ? 6.199 -3.902 -9.953 1.00 95.69 107 ASP A N 1
ATOM 885 C CA . ASP A 1 107 ? 6.994 -2.984 -10.784 1.00 95.69 107 ASP A CA 1
ATOM 886 C C . ASP A 1 107 ? 6.749 -3.243 -12.281 1.00 95.69 107 ASP A C 1
ATOM 888 O O . ASP A 1 107 ? 6.272 -2.382 -13.019 1.00 95.69 107 ASP A O 1
ATOM 892 N N . GLN A 1 108 ? 6.906 -4.491 -12.726 1.00 94.94 108 GLN A N 1
ATOM 893 C CA . GLN A 1 108 ? 6.617 -4.860 -14.115 1.00 94.94 108 GLN A CA 1
ATOM 894 C C . GLN A 1 108 ? 5.148 -4.633 -14.496 1.00 94.94 108 GLN A C 1
ATOM 896 O O . GLN A 1 108 ? 4.853 -4.138 -15.585 1.00 94.94 108 GLN A O 1
ATOM 901 N N . SER A 1 109 ? 4.214 -4.978 -13.607 1.00 95.06 109 SER A N 1
ATOM 902 C CA . SER A 1 109 ? 2.779 -4.842 -13.876 1.00 95.06 109 SER A CA 1
ATOM 903 C C . SER A 1 109 ? 2.365 -3.380 -14.030 1.00 95.06 109 SER A C 1
ATOM 905 O O . SER A 1 109 ? 1.577 -3.067 -14.919 1.00 95.06 109 SER A O 1
ATOM 907 N N . LEU A 1 110 ? 2.926 -2.466 -13.234 1.00 95.75 110 LEU A N 1
ATOM 908 C CA . LEU A 1 110 ? 2.633 -1.033 -13.316 1.00 95.75 110 LEU A CA 1
ATOM 909 C C . LEU A 1 110 ? 3.074 -0.403 -14.643 1.00 95.75 110 LEU A C 1
ATOM 911 O O . LEU A 1 110 ? 2.473 0.583 -15.064 1.00 95.75 110 LEU A O 1
ATOM 915 N N . TRP A 1 111 ? 4.062 -0.980 -15.332 1.00 93.44 111 TRP A N 1
ATOM 916 C CA . TRP A 1 111 ? 4.419 -0.561 -16.691 1.00 93.44 111 TRP A CA 1
ATOM 917 C C . TRP A 1 111 ? 3.469 -1.085 -17.772 1.00 93.44 111 TRP A C 1
ATOM 919 O O . TRP A 1 111 ? 3.371 -0.478 -18.836 1.00 93.44 111 TRP A O 1
ATOM 929 N N . LEU A 1 112 ? 2.797 -2.214 -17.533 1.00 91.31 112 LEU A N 1
ATOM 930 C CA . LEU A 1 112 ? 2.101 -2.974 -18.579 1.00 91.31 112 LEU A CA 1
ATOM 931 C C . LEU A 1 112 ? 0.575 -2.989 -18.438 1.00 91.31 112 LEU A C 1
ATOM 933 O O . LEU A 1 112 ? -0.117 -3.288 -19.410 1.00 91.31 112 LEU A O 1
ATOM 937 N N . PHE A 1 113 ? 0.030 -2.686 -17.256 1.00 91.25 113 PHE A N 1
ATOM 938 C CA . PHE A 1 113 ? -1.399 -2.866 -16.970 1.00 91.25 113 PHE A CA 1
ATOM 939 C C . PHE A 1 113 ? -2.320 -1.960 -17.797 1.00 91.25 113 PHE A C 1
ATOM 941 O O . PHE A 1 113 ? -3.498 -2.275 -17.958 1.00 91.25 113 PHE A O 1
ATOM 948 N N . SER A 1 114 ? -1.809 -0.834 -18.306 1.00 87.31 114 SER A N 1
ATOM 949 C CA . SER A 1 114 ? -2.573 0.087 -19.141 1.00 87.31 114 SER A CA 1
ATOM 950 C C . SER A 1 114 ? -1.696 0.710 -20.229 1.00 87.31 114 SER A C 1
ATOM 952 O O . SER A 1 114 ? -0.670 1.306 -19.910 1.00 87.31 114 SER A O 1
ATOM 954 N N . PRO A 1 115 ? -2.119 0.675 -21.507 1.00 84.94 115 PRO A N 1
ATOM 955 C CA . PRO A 1 115 ? -1.396 1.342 -22.589 1.00 84.94 115 PRO A CA 1
ATOM 956 C C . PRO A 1 115 ? -1.488 2.877 -22.520 1.00 84.94 115 PRO A C 1
ATOM 958 O O . PRO A 1 115 ? -0.783 3.566 -23.253 1.00 84.94 115 PRO A O 1
ATOM 961 N N . HIS A 1 116 ? -2.367 3.422 -21.672 1.00 86.88 116 HIS A N 1
ATOM 962 C CA . HIS A 1 116 ? -2.656 4.857 -21.595 1.00 86.88 116 HIS A CA 1
ATOM 963 C C . HIS A 1 116 ? -2.246 5.501 -20.269 1.00 86.88 116 HIS A C 1
ATOM 965 O O . HIS A 1 116 ? -2.389 6.713 -20.124 1.00 86.88 116 HIS A O 1
ATOM 971 N N . ARG A 1 117 ? -1.744 4.726 -19.299 1.00 87.62 117 ARG A N 1
ATOM 972 C CA . ARG A 1 117 ? -1.306 5.260 -18.003 1.00 87.62 117 ARG A CA 1
ATOM 973 C C . ARG A 1 117 ? 0.169 4.975 -17.798 1.00 87.62 117 ARG A C 1
ATOM 975 O O . ARG A 1 117 ? 0.585 3.826 -17.727 1.00 87.62 117 ARG A O 1
ATOM 982 N N . LEU A 1 118 ? 0.938 6.049 -17.670 1.00 89.19 118 LEU A N 1
ATOM 983 C CA . LEU A 1 118 ? 2.330 5.991 -17.260 1.00 89.19 118 LEU A CA 1
ATOM 984 C C . LEU A 1 118 ? 2.397 6.349 -15.779 1.00 89.19 118 LEU A C 1
ATOM 986 O O . LEU A 1 118 ? 2.112 7.486 -15.411 1.00 89.19 118 LEU A O 1
ATOM 990 N N . ILE A 1 119 ? 2.773 5.386 -14.946 1.00 92.94 119 ILE A N 1
ATOM 991 C CA . ILE A 1 119 ? 2.885 5.562 -13.499 1.00 92.94 119 ILE A CA 1
ATOM 992 C C . ILE A 1 119 ? 4.378 5.595 -13.156 1.00 92.94 119 ILE A C 1
ATOM 994 O O . ILE A 1 119 ? 5.001 4.539 -13.161 1.00 92.94 119 ILE A O 1
ATOM 998 N N . PRO A 1 120 ? 5.005 6.764 -12.917 1.00 93.56 120 PRO A N 1
ATOM 999 C CA . PRO A 1 120 ? 6.448 6.834 -12.708 1.00 93.56 120 PRO A CA 1
ATOM 1000 C C . PRO A 1 120 ? 6.827 6.227 -11.352 1.00 93.56 120 PRO A C 1
ATOM 1002 O O . PRO A 1 120 ? 6.555 6.810 -10.300 1.00 93.56 120 PRO A O 1
ATOM 1005 N N . HIS A 1 121 ? 7.468 5.062 -11.376 1.00 94.69 121 HIS A N 1
ATOM 1006 C CA . HIS A 1 121 ? 7.844 4.316 -10.180 1.00 94.69 121 HIS A CA 1
ATOM 1007 C C . HIS A 1 121 ? 9.261 3.742 -10.286 1.00 94.69 121 HIS A C 1
ATOM 1009 O O . HIS A 1 121 ? 9.833 3.681 -11.373 1.00 94.69 121 HIS A O 1
ATOM 1015 N N . ASP A 1 122 ? 9.828 3.376 -9.139 1.00 93.50 122 ASP A N 1
ATOM 1016 C CA . ASP A 1 122 ? 11.123 2.703 -9.039 1.00 93.50 122 ASP A CA 1
ATOM 1017 C C . ASP A 1 122 ? 11.065 1.640 -7.937 1.00 93.50 122 ASP A C 1
ATOM 1019 O O . ASP A 1 122 ? 10.625 1.920 -6.812 1.00 93.50 122 ASP A O 1
ATOM 1023 N N . HIS A 1 123 ? 11.508 0.425 -8.251 1.00 93.06 123 HIS A N 1
ATOM 1024 C CA . HIS A 1 123 ? 11.736 -0.619 -7.263 1.00 93.06 123 HIS A CA 1
ATOM 1025 C C . HIS A 1 123 ? 13.117 -0.430 -6.628 1.00 93.06 123 HIS A C 1
ATOM 1027 O O . HIS A 1 123 ? 14.149 -0.813 -7.180 1.00 93.06 123 HIS A O 1
ATOM 1033 N N . SER A 1 124 ? 13.135 0.166 -5.435 1.00 83.50 124 SER A N 1
ATOM 1034 C CA . SER A 1 124 ? 14.370 0.504 -4.739 1.00 83.50 124 SER A CA 1
ATOM 1035 C C . SER A 1 124 ? 14.204 0.496 -3.224 1.00 83.50 124 SER A C 1
ATOM 1037 O O . SER A 1 124 ? 13.232 1.002 -2.656 1.00 83.50 124 SER A O 1
ATOM 1039 N N . ASN A 1 125 ? 15.226 -0.033 -2.557 1.00 77.75 125 ASN A N 1
ATOM 1040 C CA . ASN A 1 125 ? 15.371 0.024 -1.104 1.00 77.75 125 ASN A CA 1
ATOM 1041 C C . ASN A 1 125 ? 16.118 1.284 -0.636 1.00 77.75 125 ASN A C 1
ATOM 1043 O O . ASN A 1 125 ? 16.367 1.454 0.553 1.00 77.75 125 ASN A O 1
ATOM 1047 N N . LEU A 1 126 ? 16.479 2.187 -1.552 1.00 73.31 126 LEU A N 1
ATOM 1048 C CA . LEU A 1 126 ? 17.072 3.471 -1.194 1.00 73.31 126 LEU A CA 1
ATOM 1049 C C . LEU A 1 126 ? 16.001 4.410 -0.625 1.00 73.31 126 LEU A C 1
ATOM 1051 O O . LEU A 1 126 ? 14.888 4.500 -1.141 1.00 73.31 126 LEU A O 1
ATOM 1055 N N . SER A 1 127 ? 16.359 5.168 0.413 1.00 68.06 127 SER A N 1
ATOM 1056 C CA . SER A 1 127 ? 15.442 6.113 1.070 1.00 68.06 127 SER A CA 1
ATOM 1057 C C . SER A 1 127 ? 15.036 7.298 0.185 1.00 68.06 127 SER A C 1
ATOM 1059 O O . SER A 1 127 ? 14.056 7.974 0.484 1.00 68.06 127 SER A O 1
ATOM 1061 N N . GLN A 1 128 ? 15.782 7.566 -0.890 1.00 68.50 128 GLN A N 1
ATOM 1062 C CA . GLN A 1 128 ? 15.503 8.626 -1.857 1.00 68.50 128 GLN A CA 1
ATOM 1063 C C . GLN A 1 128 ? 15.492 8.047 -3.269 1.00 68.50 128 GLN A C 1
ATOM 1065 O O . GLN A 1 128 ? 16.481 7.466 -3.718 1.00 68.50 128 GLN A O 1
ATOM 1070 N N . THR A 1 129 ? 14.380 8.246 -3.968 1.00 74.88 129 THR A N 1
ATOM 1071 C CA . THR A 1 129 ? 14.190 7.852 -5.366 1.00 74.88 129 THR A CA 1
ATOM 1072 C C . THR A 1 129 ? 13.928 9.085 -6.221 1.00 74.88 129 THR A C 1
ATOM 1074 O O . THR A 1 129 ? 13.493 10.130 -5.737 1.00 74.88 129 THR A O 1
ATOM 1077 N N . LYS A 1 130 ? 14.215 8.981 -7.521 1.00 82.06 130 LYS A N 1
ATOM 1078 C CA . LYS A 1 130 ? 13.932 10.050 -8.497 1.00 82.06 130 LYS A CA 1
ATOM 1079 C C . LYS A 1 130 ? 12.479 10.042 -8.985 1.00 82.06 130 LYS A C 1
ATOM 1081 O O . LYS A 1 130 ? 12.091 10.909 -9.761 1.00 82.06 130 LYS A O 1
ATOM 1086 N N . THR A 1 131 ? 11.700 9.060 -8.548 1.00 89.75 131 THR A N 1
ATOM 1087 C CA . THR A 1 131 ? 10.306 8.831 -8.924 1.00 89.75 131 THR A CA 1
ATOM 1088 C C . THR A 1 131 ? 9.368 9.147 -7.756 1.00 89.75 131 THR A C 1
ATOM 1090 O O . THR A 1 131 ? 9.745 8.942 -6.599 1.00 89.75 131 THR A O 1
ATOM 1093 N N . PRO A 1 132 ? 8.140 9.622 -8.035 1.00 92.25 132 PRO A N 1
ATOM 1094 C CA . PRO A 1 132 ? 7.135 9.914 -7.013 1.00 92.25 132 PRO A CA 1
ATOM 1095 C C . PRO A 1 132 ? 6.650 8.660 -6.279 1.00 92.25 132 PRO A C 1
ATOM 1097 O O . PRO A 1 132 ? 6.163 8.769 -5.156 1.00 92.25 132 PRO A O 1
ATOM 1100 N N . ILE A 1 133 ? 6.782 7.484 -6.898 1.00 94.38 133 ILE A N 1
ATOM 1101 C CA . ILE A 1 133 ? 6.378 6.206 -6.319 1.00 94.38 133 ILE A CA 1
ATOM 1102 C C . ILE A 1 133 ? 7.613 5.335 -6.129 1.00 94.38 133 ILE A C 1
ATOM 1104 O O . ILE A 1 133 ? 8.384 5.104 -7.064 1.00 94.38 133 ILE A O 1
ATOM 1108 N N . ARG A 1 134 ? 7.773 4.825 -4.912 1.00 94.19 134 ARG A N 1
ATOM 1109 C CA . ARG A 1 134 ? 8.810 3.861 -4.551 1.00 94.19 134 ARG A CA 1
ATOM 1110 C C . ARG A 1 134 ? 8.171 2.540 -4.161 1.00 94.19 134 ARG A C 1
ATOM 1112 O O . ARG A 1 134 ? 7.364 2.507 -3.235 1.00 94.19 134 ARG A O 1
ATOM 1119 N N . ILE A 1 135 ? 8.566 1.460 -4.821 1.00 95.31 135 ILE A N 1
ATOM 1120 C CA . ILE A 1 135 ? 8.183 0.093 -4.457 1.00 95.31 135 ILE A CA 1
ATOM 1121 C C . ILE A 1 135 ? 9.322 -0.489 -3.624 1.00 95.31 135 ILE A C 1
ATOM 1123 O O . ILE A 1 135 ? 10.488 -0.363 -3.992 1.00 95.31 135 ILE A O 1
ATOM 1127 N N . THR A 1 136 ? 9.010 -1.078 -2.473 1.00 93.50 136 THR A N 1
ATOM 1128 C CA . THR A 1 136 ? 10.022 -1.604 -1.550 1.00 93.50 136 THR A CA 1
ATOM 1129 C C . THR A 1 136 ? 9.465 -2.743 -0.708 1.00 93.50 136 THR A C 1
ATOM 1131 O O . THR A 1 136 ? 8.258 -2.853 -0.504 1.00 93.50 136 THR A O 1
ATOM 1134 N N . THR A 1 137 ? 10.353 -3.561 -0.156 1.00 92.00 137 THR A N 1
ATOM 1135 C CA . THR A 1 137 ? 10.030 -4.540 0.893 1.00 92.00 137 THR A CA 1
ATOM 1136 C C . THR A 1 137 ? 10.495 -4.081 2.270 1.00 92.00 137 THR A C 1
ATOM 1138 O O . THR A 1 137 ? 10.209 -4.724 3.278 1.00 92.00 137 THR A O 1
ATOM 1141 N N . GLN A 1 138 ? 11.272 -2.998 2.327 1.00 86.19 138 GLN A N 1
ATOM 1142 C CA . GLN A 1 138 ? 11.819 -2.482 3.566 1.00 86.19 138 GLN A CA 1
ATOM 1143 C C . GLN A 1 138 ? 10.837 -1.498 4.172 1.00 86.19 138 GLN A C 1
ATOM 1145 O O . GLN A 1 138 ? 10.441 -0.518 3.537 1.00 86.19 138 GLN A O 1
ATOM 1150 N N . HIS A 1 139 ? 10.492 -1.735 5.436 1.00 78.94 139 HIS A N 1
ATOM 1151 C CA . HIS A 1 139 ? 9.842 -0.712 6.229 1.00 78.94 139 HIS A CA 1
ATOM 1152 C C . HIS A 1 139 ? 10.791 0.487 6.330 1.00 78.94 139 HIS A C 1
ATOM 1154 O O . HIS A 1 139 ? 11.887 0.346 6.872 1.00 78.94 139 HIS A O 1
ATOM 1160 N N . PRO A 1 140 ? 10.415 1.658 5.801 1.00 68.38 140 PRO A N 1
ATOM 1161 C CA . PRO A 1 140 ? 11.225 2.855 5.978 1.00 68.38 140 PRO A CA 1
ATOM 1162 C C . PRO A 1 140 ? 11.357 3.184 7.473 1.00 68.38 140 PRO A C 1
ATOM 1164 O O . PRO A 1 140 ? 10.355 3.321 8.172 1.00 68.38 140 PRO A O 1
ATOM 1167 N N . GLU A 1 141 ? 12.598 3.336 7.947 1.00 64.12 141 GLU A N 1
ATOM 1168 C CA . GLU A 1 141 ? 12.922 3.639 9.354 1.00 64.12 141 GLU A CA 1
ATOM 1169 C C . GLU A 1 141 ? 12.266 4.938 9.846 1.00 64.12 141 GLU A C 1
ATOM 1171 O O . GLU A 1 141 ? 11.959 5.091 11.026 1.00 64.12 141 GLU A O 1
ATOM 1176 N N . SER A 1 142 ? 12.016 5.876 8.927 1.00 66.19 142 SER A N 1
ATOM 1177 C CA . SER A 1 142 ? 11.172 7.039 9.170 1.00 66.19 142 SER A CA 1
ATOM 1178 C C . SER A 1 142 ? 10.335 7.350 7.933 1.00 66.19 142 SER A C 1
ATOM 1180 O O . SER A 1 142 ? 10.844 7.435 6.815 1.00 66.19 142 SER A O 1
ATOM 1182 N N . ILE A 1 143 ? 9.027 7.502 8.136 1.00 72.62 143 ILE A N 1
ATOM 1183 C CA . ILE A 1 143 ? 8.094 7.966 7.110 1.00 72.62 143 ILE A CA 1
ATOM 1184 C C . ILE A 1 143 ? 7.720 9.389 7.466 1.00 72.62 143 ILE A C 1
ATOM 1186 O O . ILE A 1 143 ? 7.145 9.640 8.530 1.00 72.62 143 ILE A O 1
ATOM 1190 N N . HIS A 1 144 ? 8.055 10.325 6.582 1.00 75.88 144 HIS A N 1
ATOM 1191 C CA . HIS A 1 144 ? 7.566 11.685 6.716 1.00 75.88 144 HIS A CA 1
ATOM 1192 C C . HIS A 1 144 ? 6.035 11.682 6.650 1.00 75.88 144 HIS A C 1
ATOM 1194 O O . HIS A 1 144 ? 5.429 10.928 5.893 1.00 75.88 144 HIS A O 1
ATOM 1200 N N . SER A 1 145 ? 5.391 12.515 7.468 1.00 75.50 145 SER A N 1
ATOM 1201 C CA . SER A 1 145 ? 3.929 12.531 7.590 1.00 75.50 145 SER A CA 1
ATOM 1202 C C . SER A 1 145 ? 3.214 12.842 6.274 1.00 75.50 145 SER A C 1
ATOM 1204 O O . SER A 1 145 ? 2.029 12.563 6.150 1.00 75.50 145 SER A O 1
ATOM 1206 N N . ASP A 1 146 ? 3.894 13.458 5.315 1.00 83.00 146 ASP A N 1
ATOM 1207 C CA . ASP A 1 146 ? 3.367 13.800 4.000 1.00 83.00 146 ASP A CA 1
ATOM 1208 C C . ASP A 1 146 ? 3.332 12.622 3.015 1.00 83.00 146 ASP A C 1
ATOM 1210 O O . ASP A 1 146 ? 2.606 12.717 2.030 1.00 83.00 146 ASP A O 1
ATOM 1214 N N . VAL A 1 147 ? 4.020 11.513 3.297 1.00 88.69 147 VAL A N 1
ATOM 1215 C CA . VAL A 1 147 ? 4.047 10.308 2.456 1.00 88.69 147 VAL A CA 1
ATOM 1216 C C . VAL A 1 147 ? 2.746 9.514 2.595 1.00 88.69 147 VAL A C 1
ATOM 1218 O O . VAL A 1 147 ? 2.311 9.210 3.709 1.00 88.69 147 VAL A O 1
ATOM 1221 N N . LEU A 1 148 ? 2.161 9.124 1.459 1.00 93.00 148 LEU A N 1
ATOM 1222 C CA . LEU A 1 148 ? 1.108 8.109 1.406 1.00 93.00 148 LEU A CA 1
ATOM 1223 C C . LEU A 1 148 ? 1.758 6.726 1.359 1.00 93.00 148 LEU A C 1
ATOM 1225 O O . LEU A 1 148 ? 2.557 6.432 0.468 1.00 93.00 148 LEU A O 1
ATOM 1229 N N . VAL A 1 149 ? 1.412 5.866 2.313 1.00 93.94 149 VAL A N 1
ATOM 1230 C CA . VAL A 1 149 ? 1.886 4.482 2.302 1.00 93.94 149 VAL A CA 1
ATOM 1231 C C . VAL A 1 149 ? 0.811 3.564 1.759 1.00 93.94 149 VAL A C 1
ATOM 1233 O O . VAL A 1 149 ? -0.269 3.472 2.329 1.00 93.94 149 VAL A O 1
ATOM 1236 N N . VAL A 1 150 ? 1.131 2.843 0.695 1.00 95.62 150 VAL A N 1
ATOM 1237 C CA . VAL A 1 150 ? 0.306 1.762 0.169 1.00 95.62 150 VAL A CA 1
ATOM 1238 C C . VAL A 1 150 ? 0.817 0.456 0.769 1.00 95.62 150 VAL A C 1
ATOM 1240 O O . VAL A 1 150 ? 1.914 0.000 0.445 1.00 95.62 150 VAL A O 1
ATOM 1243 N N . ASN A 1 151 ? 0.043 -0.132 1.674 1.00 95.06 151 ASN A N 1
ATOM 1244 C CA . ASN A 1 151 ? 0.326 -1.446 2.223 1.00 95.06 151 ASN A CA 1
ATOM 1245 C C . ASN A 1 151 ? -0.128 -2.513 1.217 1.00 95.06 151 ASN A C 1
ATOM 1247 O O . ASN A 1 151 ? -1.322 -2.747 1.032 1.00 95.06 151 ASN A O 1
ATOM 1251 N N . TYR A 1 152 ? 0.848 -3.135 0.559 1.00 94.50 152 TYR A N 1
ATOM 1252 C CA . TYR A 1 152 ? 0.685 -4.254 -0.372 1.00 94.50 152 TYR A CA 1
ATOM 1253 C C . TYR A 1 152 ? 1.175 -5.563 0.274 1.00 94.50 152 TYR A C 1
ATOM 1255 O O . TYR A 1 152 ? 1.767 -6.435 -0.368 1.00 94.50 152 TYR A O 1
ATOM 1263 N N . ASN A 1 153 ? 0.997 -5.654 1.592 1.00 87.19 153 ASN A N 1
ATOM 1264 C CA . ASN A 1 153 ? 1.382 -6.768 2.440 1.00 87.19 153 ASN A CA 1
ATOM 1265 C C . ASN A 1 153 ? 0.226 -7.103 3.395 1.00 87.19 153 ASN A C 1
ATOM 1267 O O . ASN A 1 153 ? -0.612 -6.269 3.731 1.00 87.19 153 ASN A O 1
ATOM 1271 N N . ASN A 1 154 ? 0.201 -8.341 3.876 1.00 83.50 154 ASN A N 1
ATOM 1272 C CA . ASN A 1 154 ? -0.839 -8.855 4.756 1.00 83.50 154 ASN A CA 1
ATOM 1273 C C . ASN A 1 154 ? -0.516 -8.622 6.247 1.00 83.50 154 ASN A C 1
ATOM 1275 O O . ASN A 1 154 ? -1.348 -8.920 7.110 1.00 83.50 154 ASN A O 1
ATOM 1279 N N . SER A 1 155 ? 0.663 -8.086 6.580 1.00 81.62 155 SER A N 1
ATOM 1280 C CA . SER A 1 155 ? 1.077 -7.788 7.957 1.00 81.62 155 SER A CA 1
ATOM 1281 C C . SER A 1 155 ? 0.524 -6.462 8.483 1.00 81.62 155 SER A C 1
ATOM 1283 O O . SER A 1 155 ? 0.343 -5.507 7.730 1.00 81.62 155 SER A O 1
ATOM 1285 N N . VAL A 1 156 ? 0.310 -6.384 9.802 1.00 74.19 156 VAL A N 1
ATOM 1286 C CA . VAL A 1 156 ? -0.042 -5.129 10.484 1.00 74.19 156 VAL A CA 1
ATOM 1287 C C . VAL A 1 156 ? 1.041 -4.086 10.234 1.00 74.19 156 VAL A C 1
ATOM 1289 O O . VAL A 1 156 ? 2.220 -4.328 10.487 1.00 74.19 156 VAL A O 1
ATOM 1292 N N . PHE A 1 157 ? 0.621 -2.924 9.742 1.00 73.44 157 PHE A N 1
ATOM 1293 C CA . PHE A 1 157 ? 1.502 -1.813 9.430 1.00 73.44 157 PHE A CA 1
ATOM 1294 C C . PHE A 1 157 ? 1.376 -0.720 10.495 1.00 73.44 157 PHE A C 1
ATOM 1296 O O . PHE A 1 157 ? 0.461 0.113 10.458 1.00 73.44 157 PHE A O 1
ATOM 1303 N N . ASP A 1 158 ? 2.309 -0.740 11.448 1.00 69.38 158 ASP A N 1
ATOM 1304 C CA . ASP A 1 158 ? 2.469 0.311 12.449 1.00 69.38 158 ASP A CA 1
ATOM 1305 C C . ASP A 1 158 ? 3.432 1.375 11.916 1.00 69.38 158 ASP A C 1
ATOM 1307 O O . ASP A 1 158 ? 4.628 1.145 11.738 1.00 69.38 158 ASP A O 1
ATOM 1311 N N . SER A 1 159 ? 2.883 2.534 11.568 1.00 70.62 159 SER A N 1
ATOM 1312 C CA . SER A 1 159 ? 3.665 3.640 11.034 1.00 70.62 159 SER A CA 1
ATOM 1313 C C . SER A 1 159 ? 3.094 4.980 11.444 1.00 70.62 159 SER A C 1
ATOM 1315 O O . SER A 1 159 ? 1.882 5.147 11.622 1.00 70.62 159 SER A O 1
ATOM 1317 N N . THR A 1 160 ? 3.985 5.965 11.488 1.00 76.19 160 THR A N 1
ATOM 1318 C CA . THR A 1 160 ? 3.669 7.378 11.706 1.00 76.19 160 THR A CA 1
ATOM 1319 C C . THR A 1 160 ? 3.103 8.069 10.462 1.00 76.19 160 THR A C 1
ATOM 1321 O O . THR A 1 160 ? 2.930 9.287 10.476 1.00 76.19 160 THR A O 1
ATOM 1324 N N . ALA A 1 161 ? 2.851 7.332 9.372 1.00 83.69 161 ALA A N 1
ATOM 1325 C CA . ALA A 1 161 ? 2.266 7.897 8.164 1.00 83.69 161 ALA A CA 1
ATOM 1326 C C . ALA A 1 161 ? 0.875 8.460 8.475 1.00 83.69 161 ALA A C 1
ATOM 1328 O O . ALA A 1 161 ? 0.063 7.792 9.122 1.00 83.69 161 ALA A O 1
ATOM 1329 N N . SER A 1 162 ? 0.599 9.678 8.003 1.00 87.88 162 SER A N 1
ATOM 1330 C CA . SER A 1 162 ? -0.716 10.303 8.198 1.00 87.88 162 SER A CA 1
ATOM 1331 C C . SER A 1 162 ? -1.780 9.739 7.257 1.00 87.88 162 SER A C 1
ATOM 1333 O O . SER A 1 162 ? -2.964 9.915 7.522 1.00 87.88 162 SER A O 1
ATOM 1335 N N . HIS A 1 163 ? -1.373 9.044 6.189 1.00 91.56 163 HIS A N 1
ATOM 1336 C CA . HIS A 1 163 ? -2.269 8.431 5.214 1.00 91.56 163 HIS A CA 1
ATOM 1337 C C . HIS A 1 163 ? -1.750 7.048 4.810 1.00 91.56 163 HIS A C 1
ATOM 1339 O O . HIS A 1 163 ? -0.595 6.901 4.400 1.00 91.56 163 HIS A O 1
ATOM 1345 N N . VAL A 1 164 ? -2.601 6.034 4.958 1.00 93.62 164 VAL A N 1
ATOM 1346 C CA . VAL A 1 164 ? -2.333 4.649 4.560 1.00 93.62 164 VAL A CA 1
ATOM 1347 C C . VAL A 1 164 ? -3.431 4.161 3.618 1.00 93.62 164 VAL A C 1
ATOM 1349 O O . VAL A 1 164 ? -4.605 4.409 3.866 1.00 93.62 164 VAL A O 1
ATOM 1352 N N . ALA A 1 165 ? -3.057 3.445 2.565 1.00 95.88 165 ALA A N 1
ATOM 1353 C CA . ALA A 1 165 ? -3.969 2.704 1.706 1.00 95.88 165 ALA A CA 1
ATOM 1354 C C . ALA A 1 165 ? -3.689 1.204 1.851 1.00 95.88 165 ALA A C 1
ATOM 1356 O O . ALA A 1 165 ? -2.582 0.746 1.585 1.00 95.88 165 ALA A O 1
ATOM 1357 N N . GLU A 1 166 ? -4.683 0.443 2.285 1.00 96.44 166 GLU A N 1
ATOM 1358 C CA . GLU A 1 166 ? -4.652 -1.013 2.412 1.00 96.44 166 GLU A CA 1
ATOM 1359 C C . GLU A 1 166 ? -5.261 -1.632 1.152 1.00 96.44 166 GLU A C 1
ATOM 1361 O O . GLU A 1 166 ? -6.421 -1.360 0.847 1.00 96.44 166 GLU A O 1
ATOM 1366 N N . ILE A 1 167 ? -4.511 -2.463 0.421 1.00 96.50 167 ILE A N 1
ATOM 1367 C CA . ILE A 1 167 ? -5.027 -3.175 -0.760 1.00 96.50 167 ILE A CA 1
ATOM 1368 C C . ILE A 1 167 ? -5.261 -4.637 -0.391 1.00 96.50 167 ILE A C 1
ATOM 1370 O O . ILE A 1 167 ? -4.342 -5.327 0.041 1.00 96.50 167 ILE A O 1
ATOM 1374 N N . ILE A 1 168 ? -6.499 -5.101 -0.547 1.00 96.00 168 ILE A N 1
ATOM 1375 C CA . ILE A 1 168 ? -6.958 -6.391 -0.028 1.00 96.00 168 ILE A CA 1
ATOM 1376 C C . ILE A 1 168 ? -7.530 -7.217 -1.168 1.00 96.00 168 ILE A C 1
ATOM 1378 O O . ILE A 1 168 ? -8.406 -6.766 -1.906 1.00 96.00 168 ILE A O 1
ATOM 1382 N N . SER A 1 169 ? -7.044 -8.442 -1.301 1.00 94.62 169 SER A N 1
ATOM 1383 C CA . SER A 1 169 ? -7.553 -9.406 -2.267 1.00 94.62 169 SER A CA 1
ATOM 1384 C C . SER A 1 169 ? -8.920 -9.955 -1.853 1.00 94.62 169 SER A C 1
ATOM 1386 O O . SER A 1 169 ? -9.353 -9.880 -0.700 1.00 94.62 169 SER A O 1
ATOM 1388 N N . ASN A 1 170 ? -9.614 -10.577 -2.802 1.00 92.88 170 ASN A N 1
ATOM 1389 C CA . ASN A 1 170 ? -10.893 -11.229 -2.528 1.00 92.88 170 ASN A CA 1
ATOM 1390 C C . ASN A 1 170 ? -10.761 -12.546 -1.726 1.00 92.88 170 ASN A C 1
ATOM 1392 O O . ASN A 1 170 ? -11.778 -13.119 -1.324 1.00 92.88 170 ASN A O 1
ATOM 1396 N N . GLN A 1 171 ? -9.534 -13.008 -1.462 1.00 93.56 171 GLN A N 1
ATOM 1397 C CA . GLN A 1 171 ? -9.247 -14.257 -0.758 1.00 93.56 171 GLN A CA 1
ATOM 1398 C C . GLN A 1 171 ? -9.598 -14.161 0.730 1.00 93.56 171 GLN A C 1
ATOM 1400 O O . GLN A 1 171 ? -9.264 -13.188 1.406 1.00 93.56 171 GLN A O 1
ATOM 1405 N N . GLU A 1 172 ? -10.227 -15.205 1.279 1.00 93.38 172 GLU A N 1
ATOM 1406 C CA . GLU A 1 172 ? -10.694 -15.175 2.673 1.00 93.38 172 GLU A CA 1
ATOM 1407 C C . GLU A 1 172 ? -9.542 -15.054 3.682 1.00 93.38 172 GLU A C 1
ATOM 1409 O O . GLU A 1 172 ? -9.681 -14.380 4.701 1.00 93.38 172 GLU A O 1
ATOM 1414 N N . SER A 1 173 ? -8.383 -15.654 3.392 1.00 93.25 173 SER A N 1
ATOM 1415 C CA . SER A 1 173 ? -7.188 -15.535 4.236 1.00 93.25 173 SER A CA 1
ATOM 1416 C C . SER A 1 173 ? -6.717 -14.085 4.369 1.00 93.25 173 SER A C 1
ATOM 1418 O O . SER A 1 173 ? -6.402 -13.640 5.471 1.00 93.25 173 SER A O 1
ATOM 1420 N N . ASP A 1 174 ? -6.732 -13.328 3.275 1.00 93.31 174 ASP A N 1
ATOM 1421 C CA . ASP A 1 174 ? -6.348 -11.919 3.273 1.00 93.31 174 ASP A CA 1
ATOM 1422 C C . ASP A 1 174 ? -7.425 -11.041 3.923 1.00 93.31 174 ASP A C 1
ATOM 1424 O O . ASP A 1 174 ? -7.114 -10.211 4.776 1.00 93.31 174 ASP A O 1
ATOM 1428 N N . LYS A 1 175 ? -8.713 -11.311 3.660 1.00 94.25 175 LYS A N 1
ATOM 1429 C CA . LYS A 1 175 ? -9.832 -10.662 4.369 1.00 94.25 175 LYS A CA 1
ATOM 1430 C C . LYS A 1 175 ? -9.729 -10.859 5.890 1.00 94.25 175 LYS A C 1
ATOM 1432 O O . LYS A 1 175 ? -9.992 -9.929 6.655 1.00 94.25 175 LYS A O 1
ATOM 1437 N N . LEU A 1 176 ? -9.330 -12.042 6.367 1.00 94.00 176 LEU A N 1
ATOM 1438 C CA . LEU A 1 176 ? -9.091 -12.301 7.794 1.00 94.00 176 LEU A CA 1
ATOM 1439 C C . LEU A 1 176 ? -7.939 -11.456 8.352 1.00 94.00 176 LEU A C 1
ATOM 1441 O O . LEU A 1 176 ? -8.116 -10.821 9.396 1.00 94.00 176 LEU A O 1
ATOM 1445 N N . SER A 1 177 ? -6.799 -11.398 7.661 1.00 93.12 177 SER A N 1
ATOM 1446 C CA . SER A 1 177 ? -5.677 -10.537 8.054 1.00 93.12 177 SER A CA 1
ATOM 1447 C C . SER A 1 177 ? -6.064 -9.052 8.031 1.00 93.12 177 SER A C 1
ATOM 1449 O O . SER A 1 177 ? -5.767 -8.322 8.976 1.00 93.12 177 SER A O 1
ATOM 1451 N N . ALA A 1 178 ? -6.814 -8.607 7.023 1.00 94.38 178 ALA A N 1
ATOM 1452 C CA . ALA A 1 178 ? -7.297 -7.235 6.902 1.00 94.38 178 ALA A CA 1
ATOM 1453 C C . ALA A 1 178 ? -8.200 -6.827 8.071 1.00 94.38 178 ALA A C 1
ATOM 1455 O O . ALA A 1 178 ? -8.057 -5.730 8.606 1.00 94.38 178 ALA A O 1
ATOM 1456 N N . ARG A 1 179 ? -9.073 -7.727 8.550 1.00 94.88 179 ARG A N 1
ATOM 1457 C CA . ARG A 1 179 ? -9.895 -7.483 9.751 1.00 94.88 179 ARG A CA 1
ATOM 1458 C C . ARG A 1 179 ? -9.038 -7.237 10.999 1.00 94.88 179 ARG A C 1
ATOM 1460 O O . ARG A 1 179 ? -9.447 -6.467 11.866 1.00 94.88 179 ARG A O 1
ATOM 1467 N N . GLN A 1 180 ? -7.862 -7.861 11.111 1.00 93.12 180 GLN A N 1
ATOM 1468 C CA . GLN A 1 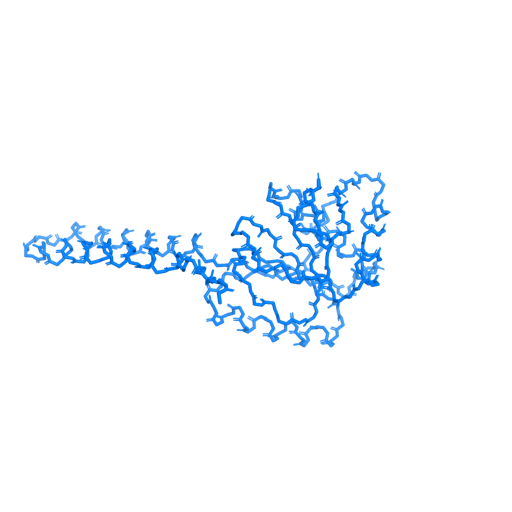180 ? -6.931 -7.597 12.216 1.00 93.12 180 GLN A CA 1
ATOM 1469 C C . GLN A 1 180 ? -6.295 -6.205 12.091 1.00 93.12 180 GLN A C 1
ATOM 1471 O O . GLN A 1 180 ? -6.280 -5.458 13.070 1.00 93.12 180 GLN A O 1
ATOM 1476 N N . ARG A 1 181 ? -5.845 -5.825 10.886 1.00 93.00 181 ARG A N 1
ATOM 1477 C CA . ARG A 1 181 ? -5.288 -4.487 10.603 1.00 93.00 181 ARG A CA 1
ATOM 1478 C C . ARG A 1 181 ? -6.319 -3.384 10.848 1.00 93.00 181 ARG A C 1
ATOM 1480 O O . ARG A 1 181 ? -6.037 -2.418 11.547 1.00 93.00 181 ARG A O 1
ATOM 1487 N N . TYR A 1 182 ? -7.551 -3.593 10.390 1.00 93.50 182 TYR A N 1
ATOM 1488 C CA . TYR A 1 182 ? -8.680 -2.691 10.615 1.00 93.50 182 TYR A CA 1
ATOM 1489 C C . TYR A 1 182 ? -8.916 -2.418 12.107 1.00 93.50 182 TYR A C 1
ATOM 1491 O O . TYR A 1 182 ? -9.004 -1.264 12.521 1.00 93.50 182 TYR A O 1
ATOM 1499 N N . ARG A 1 183 ? -8.940 -3.467 12.944 1.00 91.94 183 ARG A N 1
ATOM 1500 C CA . ARG A 1 183 ? -9.077 -3.316 14.404 1.00 91.94 183 ARG A CA 1
ATOM 1501 C C . ARG A 1 183 ? -7.930 -2.510 15.013 1.00 91.94 183 ARG A C 1
ATOM 1503 O O . ARG A 1 183 ? -8.178 -1.693 15.894 1.00 91.94 183 ARG A O 1
ATOM 1510 N N . SER A 1 184 ? -6.698 -2.710 14.542 1.00 89.56 184 SER A N 1
ATOM 1511 C CA . SER A 1 184 ? -5.548 -1.920 14.995 1.00 89.56 184 SER A CA 1
ATOM 1512 C C . SER A 1 184 ? -5.748 -0.429 14.695 1.00 89.56 184 SER A C 1
ATOM 1514 O O . SER A 1 184 ? -5.631 0.388 15.610 1.00 89.56 184 SER A O 1
ATOM 1516 N N . TYR A 1 185 ? -6.181 -0.074 13.481 1.00 90.56 185 TYR A N 1
ATOM 1517 C CA . TYR A 1 185 ? -6.454 1.322 13.121 1.00 90.56 185 TYR A CA 1
ATOM 1518 C C . TYR A 1 185 ? -7.618 1.947 13.899 1.00 90.56 185 TYR A C 1
ATOM 1520 O O . TYR A 1 185 ? -7.560 3.123 14.266 1.00 90.56 185 TYR A O 1
ATOM 1528 N N . GLN A 1 186 ? -8.650 1.167 14.235 1.00 88.94 186 GLN A N 1
ATOM 1529 C CA . GLN A 1 186 ? -9.738 1.650 15.092 1.00 88.94 186 GLN A CA 1
ATOM 1530 C C . GLN A 1 186 ? -9.239 2.045 16.487 1.00 88.94 186 GLN A C 1
ATOM 1532 O O . GLN A 1 186 ? -9.698 3.038 17.052 1.00 88.94 186 GLN A O 1
ATOM 1537 N N . THR A 1 187 ? -8.279 1.300 17.043 1.00 84.06 187 THR A N 1
ATOM 1538 C CA . THR A 1 187 ? -7.719 1.613 18.367 1.00 84.06 187 THR A CA 1
ATOM 1539 C C . THR A 1 187 ? -6.820 2.854 18.376 1.00 84.06 187 THR A C 1
ATOM 1541 O O . THR A 1 187 ? -6.655 3.463 19.431 1.00 84.06 187 THR A O 1
ATOM 1544 N N . SER A 1 188 ? -6.292 3.280 17.221 1.00 79.44 188 SER A N 1
ATOM 1545 C CA . SER A 1 188 ? -5.377 4.425 17.084 1.00 79.44 188 SER A CA 1
ATOM 1546 C C . SER A 1 188 ? -6.048 5.751 16.691 1.00 79.44 188 SER A C 1
ATOM 1548 O O . SER A 1 188 ? -5.356 6.660 16.238 1.00 79.44 188 SER A O 1
ATOM 1550 N N . GLN A 1 189 ? -7.374 5.882 16.845 1.00 79.75 189 GLN A N 1
ATOM 1551 C CA . GLN A 1 189 ? -8.147 7.079 16.450 1.00 79.75 189 GLN A CA 1
ATOM 1552 C C . GLN A 1 189 ? -7.956 7.472 14.972 1.00 79.75 189 GLN A C 1
ATOM 1554 O O . GLN A 1 189 ? -7.910 8.653 14.626 1.00 79.75 189 GLN A O 1
ATOM 1559 N N . SER A 1 190 ? -7.816 6.479 14.095 1.00 88.12 190 SER A N 1
ATOM 1560 C CA . SER A 1 190 ? -7.713 6.707 12.655 1.00 88.12 190 SER A CA 1
ATOM 1561 C C . SER A 1 190 ? -9.089 6.945 12.028 1.00 88.12 190 SER A C 1
ATOM 1563 O O . SER A 1 190 ? -10.080 6.342 12.442 1.00 88.12 190 SER A O 1
ATOM 1565 N N . THR A 1 191 ? -9.150 7.799 11.009 1.00 92.00 191 THR A N 1
ATOM 1566 C CA . THR A 1 191 ? -10.303 7.893 10.106 1.00 92.00 191 THR A CA 1
ATOM 1567 C C . THR A 1 191 ? -10.186 6.774 9.083 1.00 92.00 191 THR A C 1
ATOM 1569 O O . THR A 1 191 ? -9.147 6.638 8.443 1.00 92.00 191 THR A O 1
ATOM 1572 N N . ILE A 1 192 ? -11.207 5.921 8.979 1.00 93.50 192 ILE A N 1
ATOM 1573 C CA . ILE A 1 192 ? -11.149 4.721 8.138 1.00 93.50 192 ILE A CA 1
ATOM 1574 C C . ILE A 1 192 ? -12.260 4.765 7.093 1.00 93.50 192 ILE A C 1
ATOM 1576 O O . ILE A 1 192 ? -13.434 4.844 7.453 1.00 93.50 192 ILE A O 1
ATOM 1580 N N . GLU A 1 193 ? -11.887 4.653 5.821 1.00 95.50 193 GLU A N 1
ATOM 1581 C CA . GLU A 1 193 ? -12.805 4.511 4.687 1.00 95.50 193 GLU A CA 1
ATOM 1582 C C . GLU A 1 193 ? -12.633 3.128 4.047 1.00 95.50 193 GLU A C 1
ATOM 1584 O O . GLU A 1 193 ? -11.598 2.473 4.187 1.00 95.50 193 GLU A O 1
ATOM 1589 N N . THR A 1 194 ? -13.674 2.617 3.392 1.00 96.31 194 THR A N 1
ATOM 1590 C CA . THR A 1 194 ? -13.633 1.315 2.715 1.00 96.31 194 THR A CA 1
ATOM 1591 C C . THR A 1 194 ? -14.249 1.433 1.332 1.00 96.31 194 THR A C 1
ATOM 1593 O O . THR A 1 194 ? -15.407 1.817 1.196 1.00 96.31 194 THR A O 1
ATOM 1596 N N . HIS A 1 195 ? -13.472 1.049 0.327 1.00 94.62 195 HIS A N 1
ATOM 1597 C CA . HIS A 1 195 ? -13.790 1.119 -1.090 1.00 94.62 195 HIS A CA 1
ATOM 1598 C C . HIS A 1 195 ? -13.962 -0.297 -1.634 1.00 94.62 195 HIS A C 1
ATOM 1600 O O . HIS A 1 195 ? -13.036 -1.112 -1.607 1.00 94.62 195 HIS A O 1
ATOM 1606 N N . THR A 1 196 ? -15.170 -0.592 -2.110 1.00 90.19 196 THR A N 1
ATOM 1607 C CA . THR A 1 196 ? -15.541 -1.899 -2.687 1.00 90.19 196 THR A CA 1
ATOM 1608 C C . THR A 1 196 ? -16.1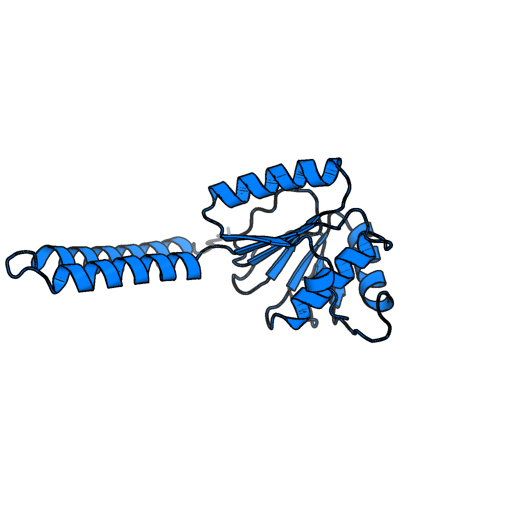10 -1.778 -4.098 1.00 90.19 196 THR A C 1
ATOM 1610 O O . THR A 1 196 ? -16.284 -2.788 -4.771 1.00 90.19 196 THR A O 1
ATOM 1613 N N . ASP A 1 197 ? -16.400 -0.566 -4.573 1.00 87.25 197 ASP A N 1
ATOM 1614 C CA . ASP A 1 197 ? -16.897 -0.349 -5.926 1.00 87.25 197 ASP A CA 1
ATOM 1615 C C . ASP A 1 197 ? -15.731 -0.007 -6.858 1.00 87.25 197 ASP A C 1
ATOM 1617 O O . ASP A 1 197 ? -15.125 1.058 -6.770 1.00 87.25 197 ASP A O 1
ATOM 1621 N N . VAL A 1 198 ? -15.422 -0.911 -7.791 1.00 83.06 198 VAL A N 1
ATOM 1622 C CA . VAL A 1 198 ? -14.350 -0.705 -8.779 1.00 83.06 198 VAL A CA 1
ATOM 1623 C C . VAL A 1 198 ? -14.579 0.539 -9.637 1.00 83.06 198 VAL A C 1
ATOM 1625 O O . VAL A 1 198 ? -13.603 1.125 -10.094 1.00 83.06 198 VAL A O 1
ATOM 1628 N N . ARG A 1 199 ? -15.824 0.994 -9.822 1.00 83.00 199 ARG A N 1
ATOM 1629 C CA . ARG A 1 199 ? -16.129 2.200 -10.613 1.00 83.00 199 ARG A CA 1
ATOM 1630 C C . ARG A 1 199 ? -15.623 3.485 -9.961 1.00 83.00 199 ARG A C 1
ATOM 1632 O O . ARG A 1 199 ? -15.431 4.474 -10.659 1.00 83.00 199 ARG A O 1
ATOM 1639 N N . GLU A 1 200 ? -15.393 3.474 -8.647 1.00 84.69 200 GLU A N 1
ATOM 1640 C CA . GLU A 1 200 ? -14.737 4.584 -7.944 1.00 84.69 200 GLU A CA 1
ATOM 1641 C C . GLU A 1 200 ? -13.254 4.693 -8.332 1.00 84.69 200 GLU A C 1
ATOM 1643 O O . GLU A 1 200 ? -12.699 5.787 -8.367 1.00 84.69 200 GLU A O 1
ATOM 1648 N N . ILE A 1 201 ? -12.622 3.555 -8.635 1.00 83.88 201 ILE A N 1
ATOM 1649 C CA . ILE A 1 201 ? -11.172 3.410 -8.823 1.00 83.88 201 ILE A CA 1
ATOM 1650 C C . ILE A 1 201 ? -10.805 3.465 -10.314 1.00 83.88 201 ILE A C 1
ATOM 1652 O O . ILE A 1 201 ? -9.795 4.054 -10.702 1.00 83.88 201 ILE A O 1
ATOM 1656 N N . ILE A 1 202 ? -11.632 2.842 -11.155 1.00 82.31 202 ILE A N 1
ATOM 1657 C CA . ILE A 1 202 ? -11.469 2.748 -12.605 1.00 82.31 202 ILE A CA 1
ATOM 1658 C C . ILE A 1 202 ? -12.622 3.527 -13.251 1.00 82.31 202 ILE A C 1
ATOM 1660 O O . ILE A 1 202 ? -13.688 2.950 -13.487 1.00 82.31 202 ILE A O 1
ATOM 1664 N N . PRO A 1 203 ? -12.449 4.836 -13.506 1.00 65.06 203 PRO A N 1
ATOM 1665 C CA . PRO A 1 203 ? -13.447 5.602 -14.236 1.00 65.06 203 PRO A CA 1
ATOM 1666 C C . PRO A 1 203 ? -13.572 5.074 -15.674 1.00 65.06 203 PRO A C 1
ATOM 1668 O O . PRO A 1 203 ? -12.587 4.620 -16.261 1.00 65.06 203 PRO A O 1
ATOM 1671 N N . ALA A 1 204 ? -14.806 5.096 -16.188 1.00 59.19 204 ALA A N 1
ATOM 1672 C CA . ALA A 1 204 ? -15.179 4.616 -17.521 1.00 59.19 204 ALA A CA 1
ATOM 1673 C C . ALA A 1 204 ? -14.523 5.403 -18.665 1.00 59.19 204 ALA A C 1
ATOM 1675 O O . ALA A 1 204 ? -14.268 6.617 -18.484 1.00 59.19 204 ALA A O 1
#

Radius of gyration: 21.73 Å; chains: 1; bounding box: 60×52×59 Å